Protein AF-A0A7U4GD58-F1 (afdb_monomer_lite)

pLDDT: mean 70.31, std 18.23, range [32.25, 93.38]

Foldseek 3Di:
DQVPQPFFLPLVVLLVLLLPQADQDVVLLVVLQQLCVQALVVLVVCVPVVDPDDDLLRLLQSQFSLRPCQLVDPPGQQPGWRPDAAQVAAADCVNAVVDDPPVSHHIGGSNCQQPPCPRHSLNSLVVSRDVVSVVSLVVPDPPVQSSVLSCCSHSQLVSSVVNPVPDDRRDGPDARPPDDPVVVVVLVPPPPDDPDRPVPVLVVLVVVLVCVVVVLVVVLVVLVVCVVVQCVVVVNPPLSVVVSVLVNVLSVCLVVQSSVLSNVLSVVLCVVLVVCVVVSVNSYPHSCSCVSPHPPVCPVVSVVSSVSNVVSSVVSVVVSCVVDDPSVVVVVVVVVVVCVVVVVVVVVVVVVVVVVVVVVVVVPD

Structure (mmCIF, N/CA/C/O backbone):
data_AF-A0A7U4GD58-F1
#
_entry.id   AF-A0A7U4GD58-F1
#
loop_
_atom_site.group_PDB
_atom_site.id
_atom_site.type_symbol
_atom_site.label_atom_id
_atom_site.label_alt_id
_atom_site.label_comp_id
_atom_site.label_asym_id
_atom_site.label_entity_id
_atom_site.label_seq_id
_atom_site.pdbx_PDB_ins_code
_atom_site.Cartn_x
_atom_site.Cartn_y
_atom_site.Cartn_z
_atom_site.occupancy
_atom_site.B_iso_or_equiv
_atom_site.auth_seq_id
_atom_site.auth_comp_id
_atom_site.auth_asym_id
_atom_site.auth_atom_id
_atom_site.pdbx_PDB_model_num
ATOM 1 N N . MET A 1 1 ? -27.449 4.624 16.095 1.00 45.53 1 MET A N 1
ATOM 2 C CA . MET A 1 1 ? -27.408 6.041 15.666 1.00 45.53 1 MET A CA 1
ATOM 3 C C . MET A 1 1 ? -26.078 6.320 14.951 1.00 45.53 1 MET A C 1
ATOM 5 O O . MET A 1 1 ? -25.284 7.105 15.438 1.00 45.53 1 MET A O 1
ATOM 9 N N . VAL A 1 2 ? -25.811 5.641 13.825 1.00 48.50 2 VAL A N 1
ATOM 10 C CA . VAL A 1 2 ? -24.531 5.733 13.072 1.00 48.50 2 VAL A CA 1
ATOM 11 C C . VAL A 1 2 ? -24.751 6.271 11.644 1.00 48.50 2 VAL A C 1
ATOM 13 O O . VAL A 1 2 ? -23.814 6.593 10.932 1.00 48.50 2 VAL A O 1
ATOM 16 N N . ALA A 1 3 ? -26.010 6.459 11.234 1.00 49.41 3 ALA A N 1
ATOM 17 C CA . ALA A 1 3 ? -26.383 6.817 9.864 1.00 49.41 3 ALA A CA 1
ATOM 18 C C . ALA A 1 3 ? -26.013 8.254 9.432 1.00 49.41 3 ALA A C 1
ATOM 20 O O . ALA A 1 3 ? -26.208 8.594 8.271 1.00 49.41 3 ALA A O 1
ATOM 21 N N . SER A 1 4 ? -25.519 9.104 10.339 1.00 49.56 4 SER A N 1
ATOM 22 C CA . SER A 1 4 ? -25.162 10.501 10.043 1.00 49.56 4 SER A CA 1
ATOM 23 C C . SER A 1 4 ? -23.657 10.755 9.943 1.00 49.56 4 SER A C 1
ATOM 25 O O . SER A 1 4 ? -23.267 11.874 9.616 1.00 49.56 4 SER A O 1
ATOM 27 N N . ILE A 1 5 ? -22.811 9.760 10.235 1.00 51.97 5 ILE A N 1
ATOM 28 C CA . ILE A 1 5 ? -21.374 9.863 9.966 1.00 51.97 5 ILE A CA 1
ATOM 29 C C . ILE A 1 5 ? -21.175 9.400 8.518 1.00 51.97 5 ILE A C 1
ATOM 31 O O . ILE A 1 5 ? -21.592 8.286 8.191 1.00 51.97 5 ILE A O 1
ATOM 35 N N . PRO A 1 6 ? -20.606 10.230 7.623 1.00 53.28 6 PRO A N 1
ATOM 36 C CA . PRO A 1 6 ? -20.286 9.778 6.274 1.00 53.28 6 PRO A CA 1
ATOM 37 C C . PRO A 1 6 ? -19.362 8.564 6.384 1.00 53.28 6 PRO A C 1
ATOM 39 O O . PRO A 1 6 ? -18.376 8.623 7.118 1.00 53.28 6 PRO A O 1
ATOM 42 N N . CYS A 1 7 ? -19.715 7.471 5.701 1.00 59.56 7 CYS A N 1
ATOM 43 C CA . CYS A 1 7 ? -18.952 6.227 5.733 1.00 59.56 7 CYS A CA 1
ATOM 44 C C . CYS A 1 7 ? -17.466 6.534 5.524 1.00 59.56 7 CYS A C 1
ATOM 46 O O . CYS A 1 7 ? -17.113 7.152 4.518 1.00 59.56 7 CYS A O 1
ATOM 48 N N . GLY A 1 8 ? -16.626 6.143 6.486 1.00 59.00 8 GLY A N 1
ATOM 49 C CA . GLY A 1 8 ? -15.179 6.260 6.352 1.00 59.00 8 GLY A CA 1
ATOM 50 C C . GLY A 1 8 ? -14.716 5.555 5.081 1.00 59.00 8 GLY A C 1
ATOM 51 O O . GLY A 1 8 ? -15.257 4.519 4.683 1.00 59.00 8 GLY A O 1
ATOM 52 N N . ASP A 1 9 ? -13.717 6.125 4.424 1.00 64.69 9 ASP A N 1
ATOM 53 C CA . ASP A 1 9 ? -13.153 5.565 3.211 1.00 64.69 9 ASP A CA 1
ATOM 54 C C . ASP A 1 9 ? -12.268 4.337 3.482 1.00 64.69 9 ASP A C 1
ATOM 56 O O . ASP A 1 9 ? -11.897 3.655 2.522 1.00 64.69 9 ASP A O 1
ATOM 60 N N . GLN A 1 10 ? -11.977 4.030 4.753 1.00 68.06 10 GLN A N 1
ATOM 61 C CA . GLN A 1 10 ? -11.203 2.862 5.189 1.00 68.06 10 GLN A CA 1
ATOM 62 C C . GLN A 1 10 ? -9.876 2.748 4.424 1.00 68.06 10 GLN A C 1
ATOM 64 O O . GLN A 1 10 ? -9.465 1.671 3.983 1.00 68.06 10 GLN A O 1
ATOM 69 N N . LEU A 1 11 ? -9.181 3.879 4.262 1.00 70.56 11 LEU A N 1
ATOM 70 C CA . LEU A 1 11 ? -7.994 3.992 3.409 1.00 70.56 11 LEU A CA 1
ATOM 71 C C . LEU A 1 11 ? -6.871 3.038 3.840 1.00 70.56 11 LEU A C 1
ATOM 73 O O . LEU A 1 11 ? -6.145 2.500 3.003 1.00 70.56 11 LEU A O 1
ATOM 77 N N . ARG A 1 12 ? -6.759 2.765 5.145 1.00 70.00 12 ARG A N 1
ATOM 78 C CA . ARG A 1 12 ? -5.811 1.785 5.697 1.00 70.00 12 ARG A CA 1
ATOM 79 C C . ARG A 1 12 ? -6.138 0.342 5.341 1.00 70.00 12 ARG A C 1
ATOM 81 O O . ARG A 1 12 ? -5.221 -0.401 5.017 1.00 70.00 12 ARG A O 1
ATOM 88 N N . GLN A 1 13 ? -7.412 -0.043 5.366 1.00 71.88 13 GLN A N 1
ATOM 89 C CA . GLN A 1 13 ? -7.812 -1.389 4.962 1.00 71.88 13 GLN A CA 1
ATOM 90 C C . GLN A 1 13 ? -7.528 -1.598 3.475 1.00 71.88 13 GLN A C 1
ATOM 92 O O . GLN A 1 13 ? -6.929 -2.595 3.092 1.00 71.88 13 GLN A O 1
ATOM 97 N N . LEU A 1 14 ? -7.844 -0.595 2.653 1.00 72.25 14 LEU A N 1
ATOM 98 C CA . LEU A 1 14 ? -7.510 -0.615 1.235 1.00 72.25 14 LEU A CA 1
ATOM 99 C C . LEU A 1 14 ? -5.997 -0.738 1.006 1.00 72.25 14 LEU A C 1
ATOM 101 O O . LEU A 1 14 ? -5.552 -1.528 0.178 1.00 72.25 14 LEU A O 1
ATOM 105 N N . ARG A 1 15 ? -5.191 0.009 1.767 1.00 73.38 15 ARG A N 1
ATOM 106 C CA . ARG A 1 15 ? -3.733 -0.123 1.746 1.00 73.38 15 ARG A CA 1
ATOM 107 C C . ARG A 1 15 ? -3.284 -1.523 2.156 1.00 73.38 15 ARG A C 1
ATOM 109 O O . ARG A 1 15 ? -2.418 -2.069 1.487 1.00 73.38 15 ARG A O 1
ATOM 116 N N . PHE A 1 16 ? -3.840 -2.090 3.221 1.00 72.56 16 PHE A N 1
ATOM 117 C CA . PHE A 1 16 ? -3.504 -3.435 3.680 1.00 72.56 16 PHE A CA 1
ATOM 118 C C . PHE A 1 16 ? -3.794 -4.487 2.600 1.00 72.56 16 PHE A C 1
ATOM 120 O O . PHE A 1 16 ? -2.921 -5.294 2.282 1.00 72.56 16 PHE A O 1
ATOM 127 N N . ASP A 1 17 ? -4.969 -4.423 1.972 1.00 73.19 17 ASP A N 1
ATOM 128 C CA . ASP A 1 17 ? -5.368 -5.339 0.899 1.00 73.19 17 ASP A CA 1
ATOM 129 C C . ASP A 1 17 ? -4.425 -5.238 -0.312 1.00 73.19 17 ASP A C 1
ATOM 131 O O . ASP A 1 17 ? -3.993 -6.254 -0.867 1.00 73.19 17 ASP A O 1
ATOM 135 N N . ILE A 1 18 ? -4.028 -4.017 -0.691 1.00 75.69 18 ILE A N 1
ATOM 136 C CA . ILE A 1 18 ? -3.024 -3.807 -1.743 1.00 75.69 18 ILE A CA 1
ATOM 137 C C . ILE A 1 18 ? -1.672 -4.373 -1.306 1.00 75.69 18 ILE A C 1
ATOM 139 O O . ILE A 1 18 ? -1.061 -5.122 -2.062 1.00 75.69 18 ILE A O 1
ATOM 143 N N . GLN A 1 19 ? -1.227 -4.079 -0.082 1.00 71.56 19 GLN A N 1
ATOM 144 C CA . GLN A 1 19 ? 0.066 -4.525 0.439 1.00 71.56 19 GLN A CA 1
ATOM 145 C C . GLN A 1 19 ? 0.180 -6.048 0.581 1.00 71.56 19 GLN A C 1
ATOM 147 O O . GLN A 1 19 ? 1.279 -6.601 0.564 1.00 71.56 19 GLN A O 1
ATOM 152 N N . ASN A 1 20 ? -0.947 -6.743 0.696 1.00 75.88 20 ASN A N 1
ATOM 153 C CA . ASN A 1 20 ? -0.987 -8.198 0.728 1.00 75.88 20 ASN A CA 1
ATOM 154 C C . ASN A 1 20 ? -1.097 -8.834 -0.673 1.00 75.88 20 ASN A C 1
ATOM 156 O O . ASN A 1 20 ? -1.010 -10.055 -0.814 1.00 75.88 20 ASN A O 1
ATOM 160 N N . THR A 1 21 ? -1.265 -8.027 -1.723 1.00 78.44 21 THR A N 1
ATOM 161 C CA . THR A 1 21 ? -1.317 -8.510 -3.105 1.00 78.44 21 THR A CA 1
ATOM 162 C C . THR A 1 21 ? 0.091 -8.845 -3.594 1.00 78.44 21 THR A C 1
ATOM 164 O O . THR A 1 21 ? 0.948 -7.967 -3.700 1.00 78.44 21 THR A O 1
ATOM 167 N N . LYS A 1 22 ? 0.317 -10.122 -3.924 1.00 79.62 22 LYS A N 1
ATOM 168 C CA . LYS A 1 22 ? 1.597 -10.659 -4.411 1.00 79.62 22 LYS A CA 1
ATOM 169 C C . LYS A 1 22 ? 1.527 -11.007 -5.892 1.00 79.62 22 LYS A C 1
ATOM 171 O O . LYS A 1 22 ? 0.489 -11.458 -6.374 1.00 79.62 22 LYS A O 1
ATOM 176 N N . VAL A 1 23 ? 2.653 -10.879 -6.591 1.00 80.69 23 VAL A N 1
ATOM 177 C CA . VAL A 1 23 ? 2.784 -11.406 -7.956 1.00 80.69 23 VAL A CA 1
ATOM 178 C C . VAL A 1 23 ? 2.962 -12.918 -7.841 1.00 80.69 23 VAL A C 1
ATOM 180 O O . VAL A 1 23 ? 3.987 -13.384 -7.354 1.00 80.69 23 VAL A O 1
ATOM 183 N N . ARG A 1 24 ? 1.935 -13.691 -8.215 1.00 77.94 24 ARG A N 1
ATOM 184 C CA . ARG A 1 24 ? 1.948 -15.156 -8.048 1.00 77.94 24 ARG A CA 1
ATOM 185 C C . ARG A 1 24 ? 2.740 -15.862 -9.142 1.00 77.94 24 ARG A C 1
ATOM 187 O O . ARG A 1 24 ? 3.286 -16.930 -8.890 1.00 77.94 24 ARG A O 1
ATOM 194 N N . ASP A 1 25 ? 2.764 -15.287 -10.343 1.00 82.50 25 ASP A N 1
ATOM 195 C CA . ASP A 1 25 ? 3.466 -15.864 -11.484 1.00 82.50 25 ASP A CA 1
ATOM 196 C C . ASP A 1 25 ? 4.978 -15.564 -11.404 1.00 82.50 25 ASP A C 1
ATOM 198 O O . ASP A 1 25 ? 5.376 -14.399 -11.540 1.00 82.50 25 ASP A O 1
ATOM 202 N N . PRO A 1 26 ? 5.840 -16.583 -11.212 1.00 82.88 26 PRO A N 1
ATOM 203 C CA . PRO A 1 26 ? 7.286 -16.385 -11.160 1.00 82.88 26 PRO A CA 1
ATOM 204 C C . PRO A 1 26 ? 7.862 -15.863 -12.484 1.00 82.88 26 PRO A C 1
ATOM 206 O O . PRO A 1 26 ? 8.896 -15.200 -12.469 1.00 82.88 26 PRO A O 1
ATOM 209 N N . ILE A 1 27 ? 7.196 -16.107 -13.620 1.00 85.75 27 ILE A N 1
ATOM 210 C CA . ILE A 1 27 ? 7.633 -15.614 -14.932 1.00 85.75 27 ILE A CA 1
ATOM 211 C C . ILE A 1 27 ? 7.489 -14.094 -14.986 1.00 85.75 27 ILE A C 1
ATOM 213 O O . ILE A 1 27 ? 8.425 -13.395 -15.367 1.00 85.75 27 ILE A O 1
ATOM 217 N N . VAL A 1 28 ? 6.336 -13.570 -14.557 1.00 86.88 28 VAL A N 1
ATOM 218 C CA . VAL A 1 28 ? 6.092 -12.119 -14.498 1.00 86.88 28 VAL A CA 1
ATOM 219 C C . VAL A 1 28 ? 7.031 -11.461 -13.491 1.00 86.88 28 VAL A C 1
ATOM 221 O O . VAL A 1 28 ? 7.549 -10.380 -13.752 1.00 86.88 28 VAL A O 1
ATOM 224 N N . LEU A 1 29 ? 7.294 -12.122 -12.362 1.00 84.62 29 LEU A N 1
ATOM 225 C CA . LEU A 1 29 ? 8.219 -11.630 -11.346 1.00 84.62 29 LEU A CA 1
ATOM 226 C C . LEU A 1 29 ? 9.647 -11.469 -11.889 1.00 84.62 29 LEU A C 1
ATOM 228 O O . LEU A 1 29 ? 10.261 -10.417 -11.709 1.00 84.62 29 LEU A O 1
ATOM 232 N N . GLN A 1 30 ? 10.156 -12.492 -12.578 1.00 86.62 30 GLN A N 1
ATOM 233 C CA . GLN A 1 30 ? 11.464 -12.438 -13.226 1.00 86.62 30 GLN A CA 1
ATOM 234 C C . GLN A 1 30 ? 11.491 -11.369 -14.321 1.00 86.62 30 GLN A C 1
ATOM 236 O O . GLN A 1 30 ? 12.452 -10.617 -14.441 1.00 86.62 30 GLN A O 1
ATOM 241 N N . GLU A 1 31 ? 10.420 -11.251 -15.099 1.00 88.25 31 GLU A N 1
ATOM 242 C CA . GLU A 1 31 ? 10.338 -10.260 -16.164 1.00 88.25 31 GLU A CA 1
ATOM 243 C C . GLU A 1 31 ? 10.332 -8.817 -15.641 1.00 88.25 31 GLU A C 1
ATOM 245 O O . GLU A 1 31 ? 10.926 -7.937 -16.264 1.00 88.25 31 GLU A O 1
ATOM 250 N N . VAL A 1 32 ? 9.722 -8.573 -14.477 1.00 89.12 32 VAL A N 1
ATOM 251 C CA . VAL A 1 32 ? 9.810 -7.288 -13.768 1.00 89.12 32 VAL A CA 1
ATOM 252 C C . VAL A 1 32 ? 11.255 -6.961 -13.391 1.00 89.12 32 VAL A C 1
ATOM 254 O O . VAL A 1 32 ? 11.694 -5.829 -13.603 1.00 89.12 32 VAL A O 1
ATOM 257 N N . GLN A 1 33 ? 11.999 -7.934 -12.862 1.00 87.25 33 GLN A N 1
ATOM 258 C CA . GLN A 1 33 ? 13.413 -7.754 -12.519 1.00 87.25 33 GLN A CA 1
ATOM 259 C C . GLN A 1 33 ? 14.254 -7.494 -13.770 1.00 87.25 33 GLN A C 1
ATOM 261 O O . GLN A 1 33 ? 14.976 -6.502 -13.832 1.00 87.25 33 GLN A O 1
ATOM 266 N N . ASP A 1 34 ? 14.073 -8.303 -14.813 1.00 89.19 34 ASP A N 1
ATOM 267 C CA . ASP A 1 34 ? 14.771 -8.116 -16.078 1.00 89.19 34 ASP A CA 1
ATOM 268 C C . ASP A 1 34 ? 14.489 -6.737 -16.692 1.00 89.19 34 ASP A C 1
ATOM 270 O O . ASP A 1 34 ? 15.381 -6.121 -17.277 1.00 89.19 34 ASP A O 1
ATOM 274 N N . PHE A 1 35 ? 13.247 -6.250 -16.605 1.00 91.38 35 PHE A N 1
ATOM 275 C CA . PHE A 1 35 ? 12.887 -4.918 -17.086 1.00 91.38 35 PHE A CA 1
ATOM 276 C C . PHE A 1 35 ? 13.612 -3.842 -16.282 1.00 91.38 35 PHE A C 1
ATOM 278 O O . PH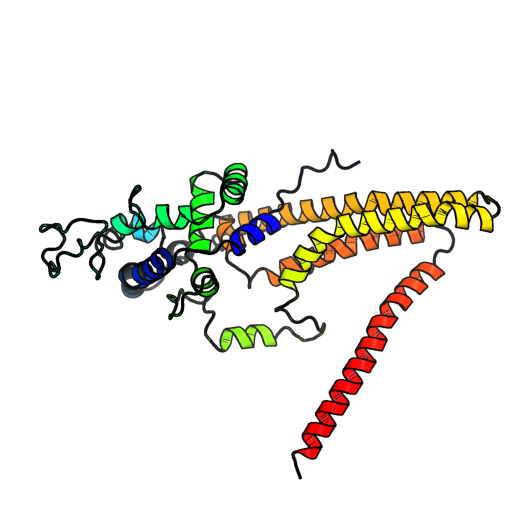E A 1 35 ? 14.150 -2.885 -16.848 1.00 91.38 35 PHE A O 1
ATOM 285 N N . ALA A 1 36 ? 13.661 -4.000 -14.962 1.00 89.31 36 ALA A N 1
ATOM 286 C CA . ALA A 1 36 ? 14.365 -3.069 -14.106 1.00 89.31 36 ALA A CA 1
ATOM 287 C C . ALA A 1 36 ? 15.868 -3.013 -14.431 1.00 89.31 36 ALA A C 1
ATOM 289 O O . ALA A 1 36 ? 16.445 -1.930 -14.559 1.00 89.31 36 ALA A O 1
ATOM 290 N N . ASP A 1 37 ? 16.483 -4.168 -14.661 1.00 88.19 37 ASP A N 1
ATOM 291 C CA . ASP A 1 37 ? 17.910 -4.273 -14.949 1.00 88.19 37 ASP A CA 1
ATOM 292 C C . ASP A 1 37 ? 18.261 -3.808 -16.362 1.00 88.19 37 ASP A C 1
ATOM 294 O O . ASP A 1 37 ? 19.275 -3.140 -16.560 1.00 88.19 37 ASP A O 1
ATOM 298 N N . GLN A 1 38 ? 17.440 -4.125 -17.363 1.00 89.56 38 GLN A N 1
ATOM 299 C CA . GLN A 1 38 ? 17.766 -3.853 -18.766 1.00 89.56 38 GLN A CA 1
ATOM 300 C C . GLN A 1 38 ? 17.312 -2.460 -19.216 1.00 89.56 38 GLN A C 1
ATOM 302 O O . GLN A 1 38 ? 18.008 -1.820 -20.006 1.00 89.56 38 GLN A O 1
ATOM 307 N N . CYS A 1 39 ? 16.178 -1.972 -18.709 1.00 91.75 39 CYS A N 1
ATOM 308 C CA . CYS A 1 39 ? 15.562 -0.722 -19.152 1.00 91.75 39 CYS A CA 1
ATOM 309 C C . CYS A 1 39 ? 15.714 0.403 -18.131 1.00 91.75 39 CYS A C 1
ATOM 311 O O . CYS A 1 39 ? 16.235 1.480 -18.452 1.00 91.75 39 CYS A O 1
ATOM 313 N N . TYR A 1 40 ? 15.262 0.168 -16.899 1.00 90.25 40 TYR A N 1
ATOM 314 C CA . TYR A 1 40 ? 15.222 1.208 -15.874 1.00 90.25 40 TYR A CA 1
ATOM 315 C C . TYR A 1 40 ? 16.625 1.630 -15.433 1.00 90.25 40 TYR A C 1
ATOM 317 O O . TYR A 1 40 ? 16.925 2.821 -15.450 1.00 90.25 40 TYR A O 1
ATOM 325 N N . SER A 1 41 ? 17.514 0.680 -15.127 1.00 88.50 41 SER A N 1
ATOM 326 C CA . SER A 1 41 ? 18.875 0.965 -14.649 1.00 88.50 41 SER A CA 1
ATOM 327 C C . SER A 1 41 ? 19.664 1.857 -15.622 1.00 88.50 41 SER A C 1
ATOM 329 O O . SER A 1 41 ? 20.310 2.821 -15.208 1.00 88.50 41 SER A O 1
ATOM 331 N N . ARG A 1 42 ? 19.550 1.596 -16.933 1.00 89.44 42 ARG A N 1
ATOM 332 C CA . ARG A 1 42 ? 20.230 2.345 -18.000 1.00 89.44 42 ARG A CA 1
ATOM 333 C C . ARG A 1 42 ? 19.672 3.753 -18.144 1.00 89.44 42 ARG A C 1
ATOM 335 O O . ARG A 1 42 ? 20.438 4.716 -18.184 1.00 89.44 42 ARG A O 1
ATOM 342 N N . SER A 1 43 ? 18.346 3.875 -18.179 1.00 89.62 43 SER A N 1
ATOM 343 C CA . SER A 1 43 ? 17.658 5.167 -18.242 1.00 89.62 43 SER A CA 1
ATOM 344 C C . SER A 1 43 ? 17.958 6.026 -17.015 1.00 89.62 43 SER A C 1
ATOM 346 O O . SER A 1 43 ? 18.267 7.211 -17.142 1.00 89.62 43 SER A O 1
ATOM 348 N N . TYR A 1 44 ? 17.950 5.416 -15.832 1.00 86.75 44 TYR A N 1
ATOM 349 C CA . TYR A 1 44 ? 18.250 6.078 -14.570 1.00 86.75 44 TYR A CA 1
ATOM 350 C C . TYR A 1 44 ? 19.721 6.504 -14.481 1.00 86.75 44 TYR A C 1
ATOM 352 O O . TYR A 1 44 ? 20.023 7.629 -14.083 1.00 86.75 44 TYR A O 1
ATOM 360 N N . PHE A 1 45 ? 20.651 5.655 -14.929 1.00 87.25 45 PHE A N 1
ATOM 361 C CA . PHE A 1 45 ? 22.069 6.004 -15.013 1.00 87.25 45 PHE A CA 1
ATOM 362 C C . PHE A 1 45 ? 22.312 7.174 -15.972 1.00 87.25 45 PHE A C 1
ATOM 364 O O . PHE A 1 45 ? 23.009 8.125 -15.616 1.00 87.25 45 PHE A O 1
ATOM 371 N N . LYS A 1 46 ? 21.691 7.153 -17.160 1.00 88.44 46 LYS A N 1
ATOM 372 C CA . LYS A 1 46 ? 21.749 8.270 -18.112 1.00 88.44 46 LYS A CA 1
ATOM 373 C C . LYS A 1 46 ? 21.223 9.556 -17.479 1.00 88.44 46 LYS A C 1
ATOM 375 O O . LYS A 1 46 ? 21.891 10.579 -17.555 1.00 88.44 46 LYS A O 1
ATOM 380 N N . LEU A 1 47 ? 20.071 9.503 -16.810 1.00 87.00 47 LEU A N 1
ATOM 381 C CA . LEU A 1 47 ? 19.490 10.656 -16.121 1.00 87.00 47 LEU A CA 1
ATOM 382 C C . LEU A 1 47 ? 20.450 11.249 -15.081 1.00 87.00 47 LEU A C 1
ATOM 384 O O . LEU A 1 47 ? 20.651 12.463 -15.073 1.00 87.00 47 LEU A O 1
ATOM 388 N N . LYS A 1 48 ? 21.062 10.396 -14.251 1.00 84.56 48 LYS A N 1
ATOM 389 C CA . LYS A 1 48 ? 22.023 10.795 -13.215 1.00 84.56 48 LYS A CA 1
ATOM 390 C C . LYS A 1 48 ? 23.312 11.381 -13.796 1.00 84.56 48 LYS A C 1
ATOM 392 O O . LYS A 1 48 ? 23.897 12.269 -13.194 1.00 84.56 48 LYS A O 1
ATOM 397 N N . ASN A 1 49 ? 23.766 10.877 -14.942 1.00 85.69 49 ASN A N 1
ATOM 398 C CA . ASN A 1 49 ? 24.997 11.345 -15.576 1.00 85.69 49 ASN A CA 1
ATOM 399 C C . ASN A 1 49 ? 24.791 12.613 -16.423 1.00 85.69 49 ASN A C 1
ATOM 401 O O . ASN A 1 49 ? 25.715 13.400 -16.592 1.00 85.69 49 ASN A O 1
ATOM 405 N N . SER A 1 50 ? 23.590 12.812 -16.971 1.00 84.00 50 SER A N 1
ATOM 406 C CA . SER A 1 50 ? 23.261 13.969 -17.811 1.00 84.00 50 SER A CA 1
ATOM 407 C C . SER A 1 50 ? 22.823 15.206 -17.022 1.00 84.00 50 SER A C 1
ATOM 409 O O . SER A 1 50 ? 22.867 16.300 -17.575 1.00 84.00 50 SER A O 1
ATOM 411 N N . ASN A 1 51 ? 22.412 15.061 -15.757 1.00 81.94 51 ASN A N 1
ATOM 412 C CA . ASN A 1 51 ? 21.923 16.168 -14.932 1.00 81.94 51 ASN A CA 1
ATOM 413 C C . ASN A 1 51 ? 22.775 16.323 -13.669 1.00 81.94 51 ASN A C 1
ATOM 415 O O . ASN A 1 51 ? 23.026 15.352 -12.963 1.00 81.94 51 ASN A O 1
ATOM 419 N N . SER A 1 52 ? 23.185 17.555 -13.361 1.00 72.25 52 SER A N 1
ATOM 420 C CA . SER A 1 52 ? 23.939 17.879 -12.143 1.00 72.25 52 SER A CA 1
ATOM 421 C C . SER A 1 52 ? 23.049 18.014 -10.902 1.00 72.25 52 SER A C 1
ATOM 423 O O . SER A 1 52 ? 23.488 17.695 -9.800 1.00 72.25 52 SER A O 1
ATOM 425 N N . GLN A 1 53 ? 21.800 18.458 -11.078 1.00 73.94 53 GLN A N 1
ATOM 426 C CA . GLN A 1 53 ? 20.737 18.446 -10.072 1.00 73.94 53 GLN A CA 1
ATOM 427 C C . GLN A 1 53 ? 19.400 18.126 -10.743 1.00 73.94 53 GLN A C 1
ATOM 429 O O . GLN A 1 53 ? 19.148 18.535 -11.876 1.00 73.94 53 GLN A O 1
ATOM 434 N N . LEU A 1 54 ? 18.548 17.393 -10.032 1.00 76.06 54 LEU A N 1
ATOM 435 C CA . LEU A 1 54 ? 17.179 17.087 -10.436 1.00 76.06 54 LEU A CA 1
ATOM 436 C C . LEU A 1 54 ? 16.226 17.85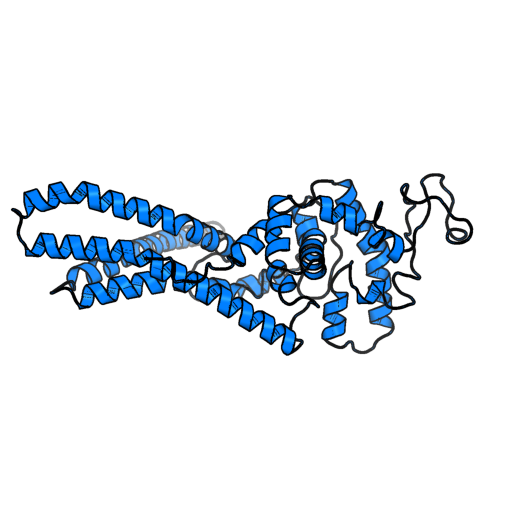3 -9.523 1.00 76.06 54 LEU A C 1
ATOM 438 O O . LEU A 1 54 ? 16.504 17.998 -8.336 1.00 76.06 54 LEU A O 1
ATOM 442 N N . SER A 1 55 ? 15.107 18.332 -10.068 1.00 74.38 55 SER A N 1
ATOM 443 C CA . SER A 1 55 ? 14.026 18.853 -9.232 1.00 74.38 55 SER A CA 1
ATOM 444 C C . SER A 1 55 ? 13.371 17.715 -8.452 1.00 74.38 55 SER A C 1
ATOM 446 O O . SER A 1 55 ? 13.286 16.595 -8.965 1.00 74.38 55 SER A O 1
ATOM 448 N N . ASP A 1 56 ? 12.841 18.014 -7.266 1.00 66.25 56 ASP A N 1
ATOM 449 C CA . ASP A 1 56 ? 12.142 17.031 -6.428 1.00 66.25 56 ASP A CA 1
ATOM 450 C C . ASP A 1 56 ? 11.020 16.332 -7.211 1.00 66.25 56 ASP A C 1
ATOM 452 O O . ASP A 1 56 ? 10.966 15.108 -7.277 1.00 66.25 56 ASP A O 1
ATOM 456 N N . ALA A 1 57 ? 10.224 17.089 -7.975 1.00 67.50 57 ALA A N 1
ATOM 457 C CA . ALA A 1 57 ? 9.195 16.532 -8.858 1.00 67.50 57 ALA A CA 1
ATOM 458 C C . ALA A 1 57 ? 9.740 15.504 -9.874 1.00 67.50 57 ALA A C 1
ATOM 460 O O . ALA A 1 57 ? 9.072 14.514 -10.177 1.00 67.50 57 ALA A O 1
ATOM 461 N N . THR A 1 58 ? 10.956 15.711 -10.394 1.00 73.31 58 THR A N 1
ATOM 462 C CA . THR A 1 58 ? 11.583 14.762 -11.325 1.00 73.31 58 THR A CA 1
ATOM 463 C C . THR A 1 58 ? 12.081 13.529 -10.589 1.00 73.31 58 THR A C 1
ATOM 465 O O . THR A 1 58 ? 11.794 12.427 -11.045 1.00 73.31 58 THR A O 1
ATOM 468 N N . ILE A 1 59 ? 12.761 13.698 -9.448 1.00 71.69 59 ILE A N 1
ATOM 469 C CA . ILE A 1 59 ? 13.228 12.600 -8.577 1.00 71.69 59 ILE A CA 1
ATOM 470 C C . ILE A 1 59 ? 12.062 11.653 -8.250 1.00 71.69 59 ILE A C 1
ATOM 472 O O . ILE A 1 59 ? 12.172 10.435 -8.388 1.00 71.69 59 ILE A O 1
ATOM 476 N N . ASN A 1 60 ? 10.911 12.240 -7.945 1.00 69.12 60 ASN A N 1
ATOM 477 C CA . ASN A 1 60 ? 9.680 11.563 -7.549 1.00 69.12 60 ASN A CA 1
ATOM 478 C C . ASN A 1 60 ? 8.998 10.840 -8.714 1.00 69.12 60 ASN A C 1
ATOM 480 O O . ASN A 1 60 ? 8.472 9.731 -8.581 1.00 69.12 60 ASN A O 1
ATOM 484 N N . ALA A 1 61 ? 9.033 11.446 -9.899 1.00 73.50 61 ALA A N 1
ATOM 485 C CA . ALA A 1 61 ? 8.534 10.803 -11.102 1.00 73.50 61 ALA A CA 1
ATOM 486 C C . ALA A 1 61 ? 9.378 9.573 -11.465 1.00 73.50 61 ALA A C 1
ATOM 488 O O . ALA A 1 61 ? 8.809 8.556 -11.860 1.00 73.50 61 ALA A O 1
ATOM 489 N N . VAL A 1 62 ? 10.708 9.646 -11.321 1.00 81.31 62 VAL A N 1
ATOM 490 C CA . VAL A 1 62 ? 11.645 8.614 -11.800 1.00 81.31 62 VAL A CA 1
ATOM 491 C C . VAL A 1 62 ? 11.936 7.498 -10.801 1.00 81.31 62 VAL A C 1
ATOM 493 O O . VAL A 1 62 ? 12.599 6.546 -11.185 1.00 81.31 62 VAL A O 1
ATOM 496 N N . GLY A 1 63 ? 11.437 7.565 -9.565 1.00 76.62 63 GLY A N 1
ATOM 497 C CA . GLY A 1 63 ? 11.704 6.585 -8.500 1.00 76.62 63 GLY A CA 1
ATOM 498 C C . GLY A 1 63 ? 11.089 5.187 -8.685 1.00 76.62 63 GLY A C 1
ATOM 499 O O . GLY A 1 63 ? 11.004 4.424 -7.731 1.00 76.62 63 GLY A O 1
ATOM 500 N N . TRP A 1 64 ? 10.611 4.825 -9.876 1.00 83.06 64 TRP A N 1
ATOM 501 C CA . TRP A 1 64 ? 10.038 3.504 -10.146 1.00 83.06 64 TRP A CA 1
ATOM 5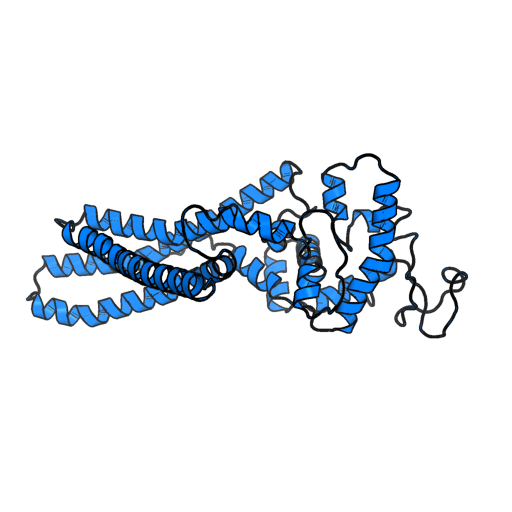02 C C . TRP A 1 64 ? 10.105 3.154 -11.639 1.00 83.06 64 TRP A C 1
ATOM 504 O O . TRP A 1 64 ? 10.200 4.036 -12.497 1.00 83.06 64 TRP A O 1
ATOM 514 N N . ILE A 1 65 ? 10.032 1.860 -11.973 1.00 86.94 65 ILE A N 1
ATOM 515 C CA . ILE A 1 65 ? 10.332 1.385 -13.338 1.00 86.94 65 ILE A CA 1
ATOM 516 C C . ILE A 1 65 ? 9.276 1.774 -14.375 1.00 86.94 65 ILE A C 1
ATOM 518 O O . ILE A 1 65 ? 9.594 1.872 -15.554 1.00 86.94 65 ILE A O 1
ATOM 522 N N . GLY A 1 66 ? 8.042 2.049 -13.954 1.00 86.50 66 GLY A N 1
ATOM 523 C CA . GLY A 1 66 ? 6.958 2.480 -14.836 1.00 86.50 66 GLY A CA 1
ATOM 524 C C . GLY A 1 66 ? 6.839 3.990 -15.015 1.00 86.50 66 GLY A C 1
ATOM 525 O O . GLY A 1 66 ? 5.765 4.458 -15.394 1.00 86.50 66 GLY A O 1
ATOM 526 N N . SER A 1 67 ? 7.884 4.766 -14.704 1.00 86.50 67 SER A N 1
ATOM 527 C CA . SER A 1 67 ? 7.786 6.225 -14.676 1.00 86.50 67 SER A CA 1
ATOM 528 C C . SER A 1 67 ? 7.271 6.826 -15.987 1.00 86.50 67 SER A C 1
ATOM 530 O O . SER A 1 67 ? 7.771 6.554 -17.083 1.00 86.50 67 SER A O 1
ATOM 532 N N . ARG A 1 68 ? 6.293 7.736 -15.870 1.00 85.00 68 ARG A N 1
ATOM 533 C CA . ARG A 1 68 ? 5.799 8.517 -17.016 1.00 85.00 68 ARG A CA 1
ATOM 534 C C . ARG A 1 68 ? 6.920 9.357 -17.638 1.00 85.00 68 ARG A C 1
ATOM 536 O O . ARG A 1 68 ? 6.925 9.562 -18.847 1.00 85.00 68 ARG A O 1
ATOM 543 N N . TYR A 1 69 ? 7.891 9.790 -16.829 1.00 86.00 69 TYR A N 1
ATOM 544 C CA . TYR A 1 69 ? 9.059 10.530 -17.300 1.00 86.00 69 TYR A CA 1
ATOM 545 C C . TYR A 1 69 ? 9.883 9.712 -18.306 1.00 86.00 69 TYR A C 1
ATOM 547 O O . TYR A 1 69 ? 10.123 10.203 -19.407 1.00 86.00 69 TYR A O 1
ATOM 555 N N . PHE A 1 70 ? 10.252 8.460 -17.998 1.00 89.44 70 PHE A N 1
ATOM 556 C CA . PHE A 1 70 ? 11.040 7.638 -18.929 1.00 89.44 70 PHE A CA 1
ATOM 557 C C . PHE A 1 70 ? 10.233 7.159 -20.141 1.00 89.44 70 PHE A C 1
ATOM 559 O O . PHE A 1 70 ? 10.809 6.958 -21.207 1.00 89.44 70 PHE A O 1
ATOM 566 N N . LEU A 1 71 ? 8.910 7.012 -20.005 1.00 89.50 71 LEU A N 1
ATOM 567 C CA . LEU A 1 71 ? 8.014 6.606 -21.098 1.00 89.50 71 LEU A CA 1
ATOM 568 C C . LEU A 1 71 ? 7.736 7.718 -22.123 1.00 89.50 71 LEU A C 1
ATOM 570 O O . LEU A 1 71 ? 7.523 7.428 -23.309 1.00 89.50 71 LEU A O 1
ATOM 574 N N . ASN A 1 72 ? 7.693 8.974 -21.672 1.00 89.25 72 ASN A N 1
ATOM 575 C CA . ASN A 1 72 ? 7.301 10.119 -22.500 1.00 89.25 72 ASN A CA 1
ATOM 576 C C . ASN A 1 72 ? 8.484 10.977 -22.959 1.00 89.25 72 ASN A C 1
ATOM 578 O O . ASN A 1 72 ? 8.357 11.679 -23.960 1.00 89.25 72 ASN A O 1
ATOM 582 N N . THR A 1 73 ? 9.619 10.925 -22.262 1.00 87.56 73 THR A N 1
ATOM 583 C CA . THR A 1 73 ? 10.812 11.698 -22.627 1.00 87.56 73 THR A CA 1
ATOM 584 C C . THR A 1 73 ? 11.644 10.933 -23.648 1.00 87.56 73 THR A C 1
ATOM 586 O O . THR A 1 73 ? 12.009 9.782 -23.415 1.00 87.56 73 THR A O 1
ATOM 589 N N . GLY A 1 74 ? 11.963 11.588 -24.765 1.00 87.00 74 GLY A N 1
ATOM 590 C CA . GLY A 1 74 ? 12.774 10.995 -25.823 1.00 87.00 74 GLY A CA 1
ATOM 591 C C . GLY A 1 74 ? 14.206 10.681 -25.380 1.00 87.00 74 GLY A C 1
ATOM 592 O O . GLY A 1 74 ? 14.813 11.418 -24.601 1.00 87.00 74 GLY A O 1
ATOM 593 N N . GLY A 1 75 ? 14.761 9.591 -25.901 1.00 86.50 75 GLY A N 1
ATOM 594 C CA . GLY A 1 75 ? 16.103 9.110 -25.582 1.00 86.50 75 GLY A CA 1
ATOM 595 C C . GLY A 1 75 ? 16.209 8.255 -24.312 1.00 86.50 75 GLY A C 1
ATOM 596 O O . GLY A 1 75 ? 17.334 8.009 -23.867 1.00 86.50 75 GLY A O 1
ATOM 597 N N . TYR A 1 76 ? 15.093 7.815 -23.733 1.00 90.06 76 TYR A N 1
ATOM 598 C CA . TYR A 1 76 ? 15.040 6.880 -22.607 1.00 90.06 76 TYR A CA 1
ATOM 599 C C . TYR A 1 76 ? 14.397 5.563 -23.059 1.00 90.06 76 TYR A C 1
ATOM 601 O O . TYR A 1 76 ? 15.041 4.786 -23.764 1.00 90.06 76 TYR A O 1
ATOM 609 N N . TYR A 1 77 ? 13.143 5.280 -22.686 1.00 92.81 77 TYR A N 1
ATOM 610 C CA . TYR A 1 77 ? 12.508 3.990 -22.993 1.00 92.81 77 TYR A CA 1
ATOM 611 C C . TYR A 1 77 ? 12.126 3.804 -24.462 1.00 92.81 77 TYR A C 1
ATOM 613 O O . TYR A 1 77 ? 11.891 2.680 -24.901 1.00 92.81 77 TYR A O 1
ATOM 621 N N . ASP A 1 78 ? 12.048 4.888 -25.218 1.00 90.19 78 ASP A N 1
ATOM 622 C CA . ASP A 1 78 ? 11.910 4.886 -26.671 1.00 90.19 78 ASP A CA 1
ATOM 623 C C . ASP A 1 78 ? 13.201 4.458 -27.389 1.00 90.19 78 ASP A C 1
ATOM 625 O O . ASP A 1 78 ? 13.126 3.885 -28.471 1.00 90.19 78 ASP A O 1
ATOM 629 N N . TYR A 1 79 ? 14.365 4.706 -26.781 1.00 89.19 79 TYR A N 1
ATOM 630 C CA . TYR A 1 79 ? 15.677 4.411 -27.360 1.00 89.19 79 TYR A CA 1
ATOM 631 C C . TYR A 1 79 ? 16.238 3.055 -26.922 1.00 89.19 79 TYR A C 1
ATOM 633 O O . TYR A 1 79 ? 16.783 2.312 -27.734 1.00 89.19 79 TYR A O 1
ATOM 641 N N . TYR A 1 80 ? 16.136 2.727 -25.633 1.00 90.12 80 TYR A N 1
ATOM 642 C CA . TYR A 1 80 ? 16.648 1.458 -25.126 1.00 90.12 80 TYR A CA 1
ATOM 643 C C . TYR A 1 80 ? 15.725 0.296 -25.510 1.00 90.12 80 TYR A C 1
ATOM 645 O O . TYR A 1 80 ? 14.500 0.401 -25.437 1.00 90.12 80 TYR A O 1
ATOM 653 N N . THR A 1 81 ? 16.325 -0.831 -25.881 1.00 91.00 81 THR A N 1
ATOM 654 C CA . THR A 1 81 ? 15.655 -2.107 -26.159 1.00 91.00 81 THR A CA 1
ATOM 655 C C . THR A 1 81 ? 15.989 -3.136 -25.085 1.00 91.00 81 THR A C 1
ATOM 657 O O . THR A 1 81 ? 16.944 -2.965 -24.314 1.00 91.00 81 THR A O 1
ATOM 660 N N . SER A 1 82 ? 15.208 -4.218 -25.017 1.00 90.56 82 SER A N 1
ATOM 661 C CA . SER A 1 82 ? 15.582 -5.359 -24.184 1.00 90.56 82 SER A CA 1
ATOM 662 C C . SER A 1 82 ? 16.958 -5.886 -24.612 1.00 90.56 82 SER A C 1
ATOM 664 O O . SER A 1 82 ? 17.321 -5.864 -25.784 1.00 90.56 82 SER A O 1
ATOM 666 N N . ALA A 1 83 ? 17.763 -6.339 -23.653 1.00 86.75 83 ALA A N 1
ATOM 667 C CA . ALA A 1 83 ? 19.041 -7.002 -23.930 1.00 86.75 83 ALA A CA 1
ATOM 668 C C . ALA A 1 83 ? 18.866 -8.516 -24.132 1.00 86.75 83 ALA A C 1
ATOM 670 O O . ALA A 1 83 ? 19.738 -9.187 -24.680 1.00 86.75 83 ALA A O 1
ATOM 671 N N . SER A 1 84 ? 17.734 -9.046 -23.673 1.00 88.56 84 SER A N 1
ATOM 672 C CA . SER A 1 84 ? 17.329 -10.441 -23.807 1.00 88.56 84 SER A CA 1
ATOM 673 C C . SER A 1 84 ? 16.201 -10.578 -24.838 1.00 88.56 84 SER A C 1
ATOM 675 O O . SER A 1 84 ? 15.340 -9.692 -24.909 1.00 88.56 84 SER A O 1
ATOM 677 N N . PRO A 1 85 ? 16.195 -11.664 -25.633 1.00 88.69 85 PRO A N 1
ATOM 678 C CA . PRO A 1 85 ? 15.134 -11.920 -26.598 1.00 88.69 85 PRO A CA 1
ATOM 679 C C . PRO A 1 85 ? 13.832 -12.246 -25.864 1.00 88.69 85 PRO A C 1
ATOM 681 O O . PRO A 1 85 ? 13.822 -13.015 -24.897 1.00 88.69 85 PRO A O 1
ATOM 684 N N . ARG A 1 86 ? 12.724 -11.671 -26.332 1.00 88.88 86 ARG A N 1
ATOM 685 C CA . ARG A 1 86 ? 11.390 -11.871 -25.758 1.00 88.88 86 ARG A CA 1
ATOM 686 C C . ARG A 1 86 ? 10.492 -12.557 -26.776 1.00 88.88 86 ARG A C 1
ATOM 688 O O . ARG A 1 86 ? 10.197 -11.992 -27.822 1.00 88.88 86 ARG A O 1
ATOM 695 N N . SER A 1 87 ? 9.992 -13.742 -26.434 1.00 88.12 87 SER A N 1
ATOM 696 C CA . SER A 1 87 ? 9.157 -14.574 -27.317 1.00 88.12 87 SER A CA 1
ATOM 697 C C . SER A 1 87 ? 7.835 -13.927 -27.740 1.00 88.12 87 SER A C 1
ATOM 699 O O . SER A 1 87 ? 7.233 -14.342 -28.724 1.00 88.12 87 SER A O 1
ATOM 701 N N . GLN A 1 88 ? 7.382 -12.912 -27.005 1.00 87.88 88 GLN A N 1
ATOM 702 C CA . GLN A 1 88 ? 6.129 -12.191 -27.241 1.00 87.88 88 GLN A CA 1
ATOM 703 C C . GLN A 1 88 ? 6.196 -11.214 -28.419 1.00 87.88 88 GLN A C 1
ATOM 705 O O . GLN A 1 88 ? 5.154 -10.824 -28.944 1.00 87.88 88 GLN A O 1
ATOM 710 N N . TRP A 1 89 ? 7.403 -10.811 -28.826 1.00 90.31 89 TRP A N 1
ATOM 711 C CA . TRP A 1 89 ? 7.611 -9.929 -29.967 1.00 90.31 89 TRP A CA 1
ATOM 712 C C . TRP A 1 89 ? 8.443 -10.657 -31.023 1.00 90.31 89 TRP A C 1
ATOM 714 O O . TRP A 1 89 ? 9.421 -11.316 -30.675 1.00 90.31 89 TRP A O 1
ATOM 724 N N . PRO A 1 90 ? 8.087 -10.565 -32.314 1.00 89.81 90 PRO A N 1
ATOM 725 C CA . PRO A 1 90 ? 8.916 -11.114 -33.376 1.00 89.81 90 PRO A CA 1
ATOM 726 C C . PRO A 1 90 ? 10.216 -10.311 -33.521 1.00 89.81 90 PRO A C 1
ATOM 728 O O . PRO A 1 90 ? 10.269 -9.119 -33.193 1.00 89.81 90 PRO A O 1
ATOM 731 N N . TYR A 1 91 ? 11.254 -10.980 -34.024 1.00 87.88 91 TYR A N 1
ATOM 732 C CA . TYR A 1 91 ? 12.504 -10.332 -34.409 1.00 87.88 91 TYR A CA 1
ATOM 733 C C . TYR A 1 91 ? 12.250 -9.387 -35.587 1.00 87.88 91 TYR A C 1
ATOM 735 O O . TYR A 1 91 ? 11.662 -9.785 -36.594 1.00 87.88 91 TYR A O 1
ATOM 743 N N . ASP A 1 92 ? 12.674 -8.134 -35.450 1.00 89.12 92 ASP A N 1
ATOM 744 C CA . ASP A 1 92 ? 12.523 -7.104 -36.478 1.00 89.12 92 ASP A CA 1
ATOM 745 C C . ASP A 1 92 ? 13.903 -6.654 -36.951 1.00 89.12 92 ASP A C 1
ATOM 747 O O . ASP A 1 92 ? 14.646 -6.034 -36.199 1.00 89.12 92 ASP A O 1
ATOM 751 N N . ASN A 1 93 ? 14.242 -6.910 -38.213 1.00 85.19 93 ASN A N 1
ATOM 752 C CA . ASN A 1 93 ? 15.561 -6.581 -38.747 1.00 85.19 93 ASN A CA 1
ATOM 753 C C . ASN A 1 93 ? 15.857 -5.068 -38.795 1.00 85.19 93 ASN A C 1
ATOM 755 O O . ASN A 1 93 ? 17.019 -4.692 -38.875 1.00 85.19 93 ASN A O 1
ATOM 759 N N . ALA A 1 94 ? 14.851 -4.188 -38.752 1.00 87.38 94 ALA A N 1
ATOM 760 C CA . ALA A 1 94 ? 15.069 -2.740 -38.702 1.00 87.38 94 ALA A CA 1
ATOM 761 C C . ALA A 1 94 ? 15.423 -2.239 -37.290 1.00 87.38 94 ALA A C 1
ATOM 763 O O . ALA A 1 94 ? 16.120 -1.235 -37.151 1.00 87.38 94 ALA A O 1
ATOM 764 N N . ARG A 1 95 ? 14.945 -2.929 -36.248 1.00 84.25 95 ARG A N 1
ATOM 765 C CA . ARG A 1 95 ? 15.153 -2.573 -34.832 1.00 84.25 95 ARG A CA 1
ATOM 766 C C . ARG A 1 95 ? 16.270 -3.396 -34.186 1.00 84.25 95 ARG A C 1
ATOM 768 O O . ARG A 1 95 ? 17.073 -2.866 -33.424 1.00 84.25 95 ARG A O 1
ATOM 775 N N . ASP A 1 96 ? 16.316 -4.682 -34.512 1.00 86.56 96 ASP A N 1
ATOM 776 C CA . ASP A 1 96 ? 17.080 -5.710 -33.809 1.00 86.56 96 ASP A CA 1
ATOM 777 C C . ASP A 1 96 ? 18.385 -6.076 -34.528 1.00 86.56 96 ASP A C 1
ATOM 779 O O . ASP A 1 96 ? 19.110 -6.930 -34.037 1.00 86.56 96 ASP A O 1
ATOM 783 N N . SER A 1 97 ? 18.745 -5.414 -35.638 1.00 81.44 97 SER A N 1
ATOM 784 C CA . SER A 1 97 ? 19.937 -5.741 -36.451 1.00 81.44 97 SER A CA 1
ATOM 785 C C . SER A 1 97 ? 21.265 -5.772 -35.683 1.00 81.44 97 SER A C 1
ATOM 787 O O . SER A 1 97 ? 22.246 -6.323 -36.175 1.00 81.44 97 SER A O 1
ATOM 789 N N . GLY A 1 98 ? 21.328 -5.131 -34.512 1.00 82.50 98 GLY A N 1
ATOM 790 C CA . GLY A 1 98 ? 22.488 -5.146 -33.615 1.00 82.50 98 GLY A CA 1
ATOM 791 C C . GLY A 1 98 ? 22.534 -6.330 -32.640 1.00 82.50 98 GLY A C 1
ATOM 792 O O . GLY A 1 98 ? 23.502 -6.450 -31.890 1.00 82.50 98 GLY A O 1
ATOM 793 N N . TYR A 1 99 ? 21.512 -7.186 -32.627 1.00 86.75 99 TYR A N 1
ATOM 794 C CA . TYR A 1 99 ? 21.361 -8.317 -31.717 1.00 86.75 99 TYR A CA 1
ATOM 795 C C . TYR A 1 99 ? 21.358 -9.651 -32.477 1.00 86.75 99 TYR A C 1
ATOM 797 O O . TYR A 1 99 ? 20.935 -9.711 -33.629 1.00 86.75 99 TYR A O 1
ATOM 805 N N . PRO A 1 100 ? 21.830 -10.746 -31.856 1.00 85.75 100 PRO A N 1
ATOM 806 C CA . PRO A 1 100 ? 21.793 -12.056 -32.491 1.00 85.75 100 PRO A CA 1
ATOM 807 C C . PRO A 1 100 ? 20.351 -12.575 -32.598 1.00 85.75 100 PRO A C 1
ATOM 809 O O . PRO A 1 100 ? 19.654 -12.687 -31.589 1.00 85.75 100 PRO A O 1
ATOM 812 N N . ASP A 1 101 ? 19.928 -12.970 -33.800 1.00 85.50 101 ASP A N 1
ATOM 813 C CA . ASP A 1 101 ? 18.680 -13.717 -33.977 1.00 85.50 101 ASP A CA 1
ATOM 814 C C . ASP A 1 101 ? 18.874 -15.167 -33.511 1.00 85.50 101 ASP A C 1
ATOM 816 O O . ASP A 1 101 ? 19.472 -16.005 -34.190 1.00 85.50 101 ASP A O 1
ATOM 820 N N . VAL A 1 102 ? 18.392 -15.450 -32.302 1.00 85.12 102 VAL A N 1
ATOM 821 C CA . VAL A 1 102 ? 18.440 -16.783 -31.684 1.00 85.12 102 VAL A CA 1
ATOM 822 C C . VAL A 1 102 ? 17.148 -17.582 -31.892 1.00 85.12 102 VAL A C 1
ATOM 824 O O . VAL A 1 102 ? 16.974 -18.624 -31.258 1.00 85.12 102 VAL A O 1
ATOM 827 N N . GLY A 1 103 ? 16.202 -17.088 -32.703 1.00 83.44 103 GLY A N 1
ATOM 828 C CA . GLY A 1 103 ? 14.903 -17.731 -32.935 1.00 83.44 103 GLY A CA 1
ATOM 829 C C . GLY A 1 103 ? 13.996 -17.805 -31.696 1.00 83.44 103 GLY A C 1
ATOM 830 O O . GLY A 1 103 ? 13.017 -18.548 -31.688 1.00 83.44 103 GLY A O 1
ATOM 831 N N . LYS A 1 104 ? 14.315 -17.060 -30.626 1.00 83.88 104 LYS A N 1
ATOM 832 C CA . LYS A 1 104 ? 13.550 -17.016 -29.360 1.00 83.88 104 LYS A CA 1
ATOM 833 C C . LYS A 1 104 ? 12.689 -15.757 -29.210 1.00 83.88 104 LYS A C 1
ATOM 835 O O . LYS A 1 104 ? 12.168 -15.508 -28.124 1.00 83.88 104 LYS A O 1
ATOM 840 N N . GLY A 1 105 ? 12.539 -14.983 -30.284 1.00 87.75 105 GLY A N 1
ATOM 841 C CA . GLY A 1 105 ? 11.831 -13.703 -30.310 1.00 87.75 105 GLY A CA 1
ATOM 842 C C . GLY A 1 105 ? 12.761 -12.518 -30.566 1.00 87.75 105 GLY A C 1
ATOM 843 O O . GLY A 1 105 ? 13.960 -12.689 -30.774 1.00 87.75 105 GLY A O 1
ATOM 844 N N . GLY A 1 106 ? 12.178 -11.325 -30.576 1.00 89.75 106 GLY A N 1
ATOM 845 C CA . GLY A 1 106 ? 12.845 -10.059 -30.858 1.00 89.75 106 GLY A CA 1
ATOM 846 C C . GLY A 1 106 ? 13.208 -9.263 -29.611 1.00 89.75 106 GLY A C 1
ATOM 847 O O . GLY A 1 106 ? 13.017 -9.710 -28.475 1.00 89.75 106 GLY A O 1
ATOM 848 N N . TYR A 1 107 ? 13.712 -8.055 -29.851 1.00 91.31 107 TYR A N 1
ATOM 849 C CA . TYR A 1 107 ? 14.214 -7.142 -28.825 1.00 91.31 107 TYR A CA 1
ATOM 850 C C . TYR A 1 107 ? 13.377 -5.852 -28.782 1.00 91.31 107 TYR A C 1
ATOM 852 O O . TYR A 1 107 ? 13.808 -4.812 -29.284 1.00 91.31 107 TYR A O 1
ATOM 860 N N . PRO A 1 108 ? 12.146 -5.884 -28.227 1.00 92.69 108 PRO A N 1
ATOM 861 C CA . PRO A 1 108 ? 11.268 -4.713 -28.187 1.00 92.69 108 PRO A CA 1
ATOM 862 C C . PRO A 1 108 ? 11.931 -3.523 -27.485 1.00 92.69 108 PRO A C 1
ATOM 864 O O . PRO A 1 108 ? 12.774 -3.682 -26.595 1.00 92.69 108 PRO A O 1
ATOM 867 N N . THR A 1 109 ? 11.497 -2.310 -27.833 1.00 92.56 109 THR A N 1
ATOM 868 C CA . THR A 1 109 ? 11.867 -1.117 -27.061 1.00 92.56 109 THR A CA 1
ATOM 869 C C . THR A 1 109 ? 11.307 -1.221 -25.646 1.00 92.56 109 THR A C 1
ATOM 871 O O . THR A 1 109 ? 10.250 -1.813 -25.427 1.00 92.56 109 THR A O 1
ATOM 874 N N . CYS A 1 110 ? 11.977 -0.619 -24.668 1.00 93.38 110 CYS A N 1
ATOM 875 C CA . CYS A 1 110 ? 11.519 -0.606 -23.279 1.00 93.38 110 CYS A CA 1
ATOM 876 C C . CYS A 1 110 ? 10.109 -0.006 -23.148 1.00 93.38 110 CYS A C 1
ATOM 878 O O . CYS A 1 110 ? 9.296 -0.471 -22.351 1.00 93.38 110 CYS A O 1
ATOM 880 N N . LYS A 1 111 ? 9.777 0.983 -23.986 1.00 93.00 111 LYS A N 1
ATOM 881 C CA . LYS A 1 111 ? 8.434 1.562 -24.062 1.00 93.00 111 LYS A CA 1
ATOM 882 C C . LYS A 1 111 ? 7.408 0.551 -24.566 1.00 93.00 111 LYS A C 1
ATOM 884 O O . LYS A 1 111 ? 6.340 0.435 -23.974 1.00 93.00 111 LYS A O 1
ATOM 889 N N . GLN A 1 112 ? 7.728 -0.191 -25.626 1.00 91.50 112 GLN A N 1
ATOM 890 C CA . GLN A 1 112 ? 6.850 -1.237 -26.149 1.00 91.50 112 GLN A CA 1
ATOM 891 C C . GLN A 1 112 ? 6.683 -2.371 -25.132 1.00 91.50 112 GLN A C 1
ATOM 893 O O . GLN A 1 112 ? 5.563 -2.772 -24.835 1.00 91.50 112 GLN A O 1
ATOM 898 N N . TRP A 1 113 ? 7.776 -2.822 -24.522 1.00 92.81 113 TRP A N 1
ATOM 899 C CA . TRP A 1 113 ? 7.762 -3.881 -23.518 1.00 92.81 113 TRP A CA 1
ATOM 900 C C . TRP A 1 113 ? 6.906 -3.514 -22.291 1.00 92.81 113 TRP A C 1
ATOM 902 O O . TRP A 1 113 ? 6.151 -4.345 -21.786 1.00 92.81 113 TRP A O 1
ATOM 912 N N . TRP A 1 114 ? 6.948 -2.256 -21.841 1.00 92.12 114 TRP A N 1
ATOM 913 C CA . TRP A 1 114 ? 6.128 -1.797 -20.719 1.00 92.12 114 TRP A CA 1
ATOM 914 C C . TRP A 1 114 ? 4.660 -1.550 -21.092 1.00 92.12 114 TRP A C 1
ATOM 916 O O . TRP A 1 114 ? 3.764 -1.996 -20.376 1.00 92.12 114 TRP A O 1
ATOM 926 N N . SER A 1 115 ? 4.406 -0.808 -22.177 1.00 90.00 115 SER A N 1
ATOM 927 C CA . SER A 1 115 ? 3.100 -0.190 -22.466 1.00 90.00 115 SER A CA 1
ATOM 928 C C . SER A 1 115 ? 2.200 -0.950 -23.437 1.00 90.00 115 SER A C 1
ATOM 930 O O . SER A 1 115 ? 1.061 -0.526 -23.624 1.00 90.00 115 SER A O 1
ATOM 932 N N . ASP A 1 116 ? 2.669 -2.026 -24.067 1.00 89.00 116 ASP A N 1
ATOM 933 C CA . ASP A 1 116 ? 1.847 -2.803 -25.000 1.00 89.00 116 ASP A CA 1
ATOM 934 C C . ASP A 1 116 ? 0.596 -3.380 -24.301 1.00 89.00 116 ASP A C 1
ATOM 936 O O . ASP A 1 116 ? 0.673 -3.958 -23.216 1.00 89.00 116 ASP A O 1
ATOM 940 N N . GLY A 1 117 ? -0.579 -3.197 -24.907 1.00 76.12 117 GLY A N 1
ATOM 941 C CA . GLY A 1 117 ? -1.863 -3.555 -24.299 1.00 76.12 117 GLY A CA 1
ATOM 942 C C . GLY A 1 117 ? -2.126 -5.060 -24.242 1.00 76.12 117 GLY A C 1
ATOM 943 O O . GLY A 1 117 ? -2.857 -5.510 -23.364 1.00 76.12 117 GLY A O 1
ATOM 944 N N . THR A 1 118 ? -1.524 -5.838 -25.150 1.00 76.31 118 THR A N 1
ATOM 945 C CA . THR A 1 118 ? -1.779 -7.290 -25.243 1.00 76.31 118 THR A CA 1
ATOM 946 C C . THR A 1 118 ? -0.698 -8.099 -24.530 1.00 76.31 118 THR A C 1
ATOM 948 O O . THR A 1 118 ? -1.005 -8.982 -23.734 1.00 76.31 118 THR A O 1
ATOM 951 N N . ASN A 1 119 ? 0.573 -7.766 -24.777 1.00 83.62 119 ASN A N 1
ATOM 952 C CA . ASN A 1 119 ? 1.723 -8.521 -24.268 1.00 83.62 119 ASN A CA 1
ATOM 953 C C . ASN A 1 119 ? 2.563 -7.745 -23.241 1.00 83.62 119 ASN A C 1
ATOM 955 O O . ASN A 1 119 ? 3.488 -8.304 -22.644 1.00 83.62 119 ASN A O 1
ATOM 959 N N . GLY A 1 120 ? 2.258 -6.466 -23.011 1.00 88.69 120 GLY A N 1
ATOM 960 C CA . GLY A 1 120 ? 3.084 -5.600 -22.182 1.00 88.69 120 GLY A CA 1
ATOM 961 C C . GLY A 1 120 ? 3.108 -6.015 -20.717 1.00 88.69 120 GLY A C 1
ATOM 962 O O . GLY A 1 120 ? 2.158 -6.586 -20.166 1.00 88.69 120 GLY A O 1
ATOM 963 N N . LEU A 1 121 ? 4.224 -5.689 -20.073 1.00 89.88 121 LEU A N 1
ATOM 964 C CA . LEU A 1 121 ? 4.460 -5.997 -18.670 1.00 89.88 121 LEU A CA 1
ATOM 965 C C . LEU A 1 121 ? 3.425 -5.315 -17.762 1.00 89.88 121 LEU A C 1
ATOM 967 O O . LEU A 1 121 ? 2.971 -5.922 -16.795 1.00 89.88 121 LEU A O 1
ATOM 971 N N . ARG A 1 122 ? 2.978 -4.097 -18.110 1.00 89.94 122 ARG A N 1
ATOM 972 C CA . ARG A 1 122 ? 1.938 -3.362 -17.372 1.00 89.94 122 ARG A CA 1
ATOM 973 C C . ARG A 1 122 ? 0.634 -4.155 -17.256 1.00 89.94 122 ARG A C 1
ATOM 975 O O . ARG A 1 122 ? 0.100 -4.296 -16.158 1.00 89.94 122 ARG A O 1
ATOM 982 N N . ALA A 1 123 ? 0.122 -4.669 -18.375 1.00 88.25 123 ALA A N 1
ATOM 983 C CA . ALA A 1 123 ? -1.146 -5.395 -18.405 1.00 88.25 123 ALA A CA 1
ATOM 984 C C . ALA A 1 123 ? -1.053 -6.713 -17.620 1.00 88.25 123 ALA A C 1
ATOM 986 O O . ALA A 1 123 ? -1.942 -7.041 -16.832 1.00 88.25 123 ALA A O 1
ATOM 987 N N . ARG A 1 124 ? 0.063 -7.436 -17.771 1.00 87.50 124 ARG A N 1
ATOM 988 C CA . ARG A 1 124 ? 0.297 -8.707 -17.070 1.00 87.50 124 ARG A CA 1
ATOM 989 C C . ARG A 1 124 ? 0.553 -8.527 -15.576 1.00 87.50 124 ARG A C 1
ATOM 991 O O . ARG A 1 124 ? 0.065 -9.325 -14.782 1.00 87.50 124 ARG A O 1
ATOM 998 N N . ALA A 1 125 ? 1.227 -7.456 -15.166 1.00 86.94 125 ALA A N 1
ATOM 999 C CA . ALA A 1 125 ? 1.357 -7.108 -13.754 1.00 86.94 125 ALA A CA 1
ATOM 1000 C C . ALA A 1 125 ? -0.022 -6.822 -13.130 1.00 86.94 125 ALA A C 1
ATOM 1002 O O . ALA A 1 125 ? -0.368 -7.426 -12.118 1.00 86.94 125 ALA A O 1
ATOM 1003 N N . LEU A 1 126 ? -0.857 -5.995 -13.773 1.00 87.31 126 LEU A N 1
ATOM 1004 C CA . LEU A 1 126 ? -2.213 -5.679 -13.294 1.00 87.31 126 LEU A CA 1
ATOM 1005 C C . LEU A 1 126 ? -3.153 -6.894 -13.245 1.00 87.31 126 LEU A C 1
ATOM 1007 O O . LEU A 1 126 ? -4.077 -6.925 -12.427 1.00 87.31 126 LEU A O 1
ATOM 1011 N N . ALA A 1 127 ? -2.923 -7.907 -14.084 1.00 85.56 127 ALA A N 1
ATOM 1012 C CA . ALA A 1 127 ? -3.694 -9.147 -14.065 1.00 85.56 127 ALA A CA 1
ATOM 1013 C C . ALA A 1 127 ? -3.536 -9.937 -12.751 1.00 85.56 127 ALA A C 1
ATOM 1015 O O . ALA A 1 127 ? -4.432 -10.699 -12.402 1.00 85.56 127 ALA A O 1
ATOM 1016 N N . ASN A 1 128 ? -2.453 -9.717 -11.994 1.00 81.69 128 ASN A N 1
ATOM 1017 C CA . ASN A 1 128 ? -2.188 -10.406 -10.726 1.00 81.69 128 ASN A CA 1
ATOM 1018 C C . ASN A 1 128 ? -2.995 -9.861 -9.529 1.00 81.69 128 ASN A C 1
ATOM 1020 O O . ASN A 1 128 ? -2.884 -10.398 -8.430 1.00 81.69 128 ASN A O 1
ATOM 1024 N N . ILE A 1 129 ? -3.791 -8.803 -9.710 1.00 82.75 129 ILE A N 1
ATOM 1025 C CA . ILE A 1 129 ? -4.628 -8.229 -8.646 1.00 82.75 129 ILE A CA 1
ATOM 1026 C C . ILE A 1 129 ? -5.986 -8.937 -8.622 1.00 82.75 129 ILE A C 1
ATOM 1028 O O . ILE A 1 129 ? -6.598 -9.136 -9.675 1.00 82.75 129 ILE A O 1
ATOM 1032 N N . ASP A 1 130 ? -6.491 -9.250 -7.428 1.00 81.81 130 ASP A N 1
ATOM 1033 C CA . ASP A 1 130 ? -7.840 -9.791 -7.243 1.00 81.81 130 ASP A CA 1
ATOM 1034 C C . ASP A 1 130 ? -8.925 -8.786 -7.683 1.00 81.81 130 ASP A C 1
ATOM 1036 O O . ASP A 1 130 ? -8.819 -7.570 -7.481 1.00 81.81 130 ASP A O 1
ATOM 1040 N N . ASP A 1 131 ? -10.013 -9.285 -8.274 1.00 83.38 131 ASP A N 1
ATOM 1041 C CA . ASP A 1 131 ? -11.070 -8.431 -8.834 1.00 83.38 131 ASP A CA 1
ATOM 1042 C C . ASP A 1 131 ? -11.828 -7.627 -7.764 1.00 83.38 131 ASP A C 1
ATOM 1044 O O . ASP A 1 131 ? -12.316 -6.528 -8.040 1.00 83.38 131 ASP A O 1
ATOM 1048 N N . SER A 1 132 ? -11.882 -8.119 -6.522 1.00 79.81 132 SER A N 1
ATOM 1049 C CA . SER A 1 132 ? -12.422 -7.382 -5.372 1.00 79.81 132 SER A CA 1
ATOM 1050 C C . SER A 1 132 ? -11.622 -6.105 -5.093 1.00 79.81 132 SER A C 1
ATOM 1052 O O . SER A 1 132 ? -12.212 -5.027 -4.987 1.00 79.81 132 SER A O 1
ATOM 1054 N N . THR A 1 133 ? -10.291 -6.207 -5.053 1.00 77.62 133 THR A N 1
ATOM 1055 C CA . THR A 1 133 ? -9.367 -5.087 -4.826 1.00 77.62 133 THR A CA 1
ATOM 1056 C C . THR A 1 133 ? -9.389 -4.113 -6.002 1.00 77.62 133 THR A C 1
ATOM 1058 O O . THR A 1 133 ? -9.478 -2.902 -5.792 1.00 77.62 133 THR A O 1
ATOM 1061 N N . LYS A 1 134 ? -9.425 -4.615 -7.249 1.00 82.75 134 LYS A N 1
ATOM 1062 C CA . LYS A 1 134 ? -9.602 -3.767 -8.445 1.00 82.75 134 LYS A CA 1
ATOM 1063 C C . LYS A 1 134 ? -10.890 -2.950 -8.368 1.00 82.75 134 LYS A C 1
ATOM 1065 O O . LYS A 1 134 ? -10.875 -1.748 -8.617 1.00 82.75 134 LYS A O 1
ATOM 1070 N N . ASN A 1 135 ? -12.008 -3.581 -8.013 1.00 82.94 135 ASN A N 1
ATOM 1071 C CA . ASN A 1 135 ? -13.297 -2.900 -7.908 1.00 82.94 135 ASN A CA 1
ATOM 1072 C C . ASN A 1 135 ? -13.333 -1.903 -6.742 1.00 82.94 135 ASN A C 1
ATOM 1074 O O . ASN A 1 135 ? -13.925 -0.834 -6.877 1.00 82.94 135 ASN A O 1
ATOM 1078 N N . ALA A 1 136 ? -12.688 -2.213 -5.614 1.00 79.25 136 ALA A N 1
ATOM 1079 C CA . ALA A 1 136 ? -12.560 -1.285 -4.492 1.00 79.25 136 ALA A CA 1
ATOM 1080 C C . ALA A 1 136 ? -11.778 -0.022 -4.877 1.00 79.25 136 ALA A C 1
ATOM 1082 O O . ALA A 1 136 ? -12.216 1.085 -4.564 1.00 79.25 136 ALA A O 1
ATOM 1083 N N . LEU A 1 137 ? -10.684 -0.186 -5.622 1.00 78.75 137 LEU A N 1
ATOM 1084 C CA . LEU A 1 137 ? -9.879 0.919 -6.122 1.00 78.75 137 LEU A CA 1
ATOM 1085 C C . LEU A 1 137 ? -10.610 1.764 -7.171 1.00 78.75 137 LEU A C 1
ATOM 1087 O O . LEU A 1 137 ? -10.651 2.986 -7.047 1.00 78.75 137 LEU A O 1
ATOM 1091 N N . LYS A 1 138 ? -11.256 1.125 -8.155 1.00 83.25 138 LYS A N 1
ATOM 1092 C CA . LYS A 1 138 ? -12.031 1.806 -9.209 1.00 83.25 138 LYS A CA 1
ATOM 1093 C C . LYS A 1 138 ? -13.189 2.650 -8.675 1.00 83.25 138 LYS A C 1
ATOM 1095 O O . LYS A 1 138 ? -13.607 3.593 -9.334 1.00 83.25 138 LYS A O 1
ATOM 1100 N N . ARG A 1 139 ? -13.740 2.302 -7.507 1.00 81.56 139 ARG A N 1
ATOM 1101 C CA . ARG A 1 139 ? -14.802 3.090 -6.859 1.00 81.56 139 ARG A CA 1
ATOM 1102 C C . ARG A 1 139 ? -14.290 4.379 -6.220 1.00 81.56 139 ARG A C 1
ATOM 1104 O O . ARG A 1 139 ? -15.083 5.294 -6.042 1.00 81.56 139 ARG A O 1
ATOM 1111 N N . LYS A 1 140 ? -13.013 4.424 -5.833 1.00 73.38 140 LYS A N 1
ATOM 1112 C CA . LYS A 1 140 ? -12.433 5.521 -5.042 1.00 73.38 140 LYS A CA 1
ATOM 1113 C C . LYS A 1 140 ? -11.521 6.436 -5.850 1.00 73.38 140 LYS A C 1
ATOM 1115 O O . LYS A 1 140 ? -11.406 7.605 -5.511 1.00 73.38 140 LYS A O 1
ATOM 1120 N N . PHE A 1 141 ? -10.898 5.920 -6.905 1.00 77.56 141 PHE A N 1
ATOM 1121 C CA . PHE A 1 141 ? -9.894 6.637 -7.685 1.00 77.56 141 PHE A CA 1
ATOM 1122 C C . PHE A 1 141 ? -10.220 6.606 -9.175 1.00 77.56 141 PHE A C 1
ATOM 1124 O O . PHE A 1 141 ? -10.889 5.687 -9.660 1.00 77.56 141 PHE A O 1
ATOM 1131 N N . SER A 1 142 ? -9.726 7.600 -9.915 1.00 80.81 142 SER A N 1
ATOM 1132 C CA . SER A 1 142 ? -9.857 7.618 -11.372 1.00 80.81 142 SER A CA 1
ATOM 1133 C C . SER A 1 142 ? -9.097 6.454 -12.015 1.00 80.81 142 SER A C 1
ATOM 1135 O O . SER A 1 142 ? -8.207 5.854 -11.406 1.00 80.81 142 SER A O 1
ATOM 1137 N N . SER A 1 143 ? -9.437 6.137 -13.271 1.00 76.62 143 SER A N 1
ATOM 1138 C CA . SER A 1 143 ? -8.873 4.977 -13.978 1.00 76.62 143 SER A CA 1
ATOM 1139 C C . SER A 1 143 ? -7.342 4.996 -14.064 1.00 76.62 143 SER A C 1
ATOM 1141 O O . SER A 1 143 ? -6.721 3.943 -14.003 1.00 76.62 143 SER A O 1
ATOM 1143 N N . GLU A 1 144 ? -6.723 6.173 -14.166 1.00 76.31 144 GLU A N 1
ATOM 1144 C CA . GLU A 1 144 ? -5.263 6.287 -14.234 1.00 76.31 144 GLU A CA 1
ATOM 1145 C C . GLU A 1 144 ? -4.587 6.186 -12.864 1.00 76.31 144 GLU A C 1
ATOM 1147 O O . GLU A 1 144 ? -3.504 5.610 -12.745 1.00 76.31 144 GLU A O 1
ATOM 1152 N N . GLU A 1 145 ? -5.216 6.741 -11.828 1.00 76.88 145 GLU A N 1
ATOM 1153 C CA . GLU A 1 145 ? -4.650 6.792 -10.481 1.00 76.88 145 GLU A CA 1
ATOM 1154 C C . GLU A 1 145 ? -4.588 5.404 -9.856 1.00 76.88 145 GLU A C 1
ATOM 1156 O O . GLU A 1 145 ? -3.554 5.030 -9.301 1.00 76.88 145 GLU A O 1
ATOM 1161 N N . TRP A 1 146 ? -5.662 4.610 -9.962 1.00 81.88 146 TRP A N 1
ATOM 1162 C CA . TRP A 1 146 ? -5.645 3.279 -9.356 1.00 81.88 146 TRP A CA 1
ATOM 1163 C C . TRP A 1 146 ? -4.638 2.345 -10.018 1.00 81.88 146 TRP A C 1
ATOM 1165 O O . TRP A 1 146 ? -3.987 1.567 -9.320 1.00 81.88 146 TRP A O 1
ATOM 1175 N N . GLU A 1 147 ? -4.494 2.426 -11.343 1.00 83.75 147 GLU A N 1
ATOM 1176 C CA . GLU A 1 147 ? -3.533 1.605 -12.073 1.00 83.75 147 GLU A CA 1
ATOM 1177 C C . GLU A 1 147 ? -2.111 1.950 -11.655 1.00 83.75 147 GLU A C 1
ATOM 1179 O O . GLU A 1 147 ? -1.330 1.051 -11.359 1.00 83.75 147 GLU A O 1
ATOM 1184 N N . GLU A 1 148 ? -1.775 3.239 -11.582 1.00 82.81 148 GLU A N 1
ATOM 1185 C CA . GLU A 1 148 ? -0.438 3.672 -11.188 1.00 82.81 148 GLU A CA 1
ATOM 1186 C C . GLU A 1 148 ? -0.121 3.289 -9.735 1.00 82.81 148 GLU A C 1
ATOM 1188 O O . GLU A 1 148 ? 0.968 2.782 -9.467 1.00 82.81 148 GLU A O 1
ATOM 1193 N N . MET A 1 149 ? -1.069 3.451 -8.807 1.00 77.44 149 MET A N 1
ATOM 1194 C CA . MET A 1 149 ? -0.889 3.038 -7.409 1.00 77.44 149 MET A CA 1
ATOM 1195 C C . MET A 1 149 ? -0.674 1.534 -7.273 1.00 77.44 149 MET A C 1
ATOM 1197 O O . MET A 1 149 ? 0.250 1.091 -6.587 1.00 77.44 149 MET A O 1
ATOM 1201 N N . ALA A 1 150 ? -1.509 0.742 -7.943 1.00 83.50 150 ALA A N 1
ATOM 1202 C CA . ALA A 1 150 ? -1.417 -0.704 -7.869 1.00 83.50 150 ALA A CA 1
ATOM 1203 C C . ALA A 1 150 ? -0.147 -1.231 -8.553 1.00 83.50 150 ALA A C 1
ATOM 1205 O O . ALA A 1 150 ? 0.522 -2.107 -8.009 1.00 83.50 150 ALA A O 1
ATOM 1206 N N . LEU A 1 151 ? 0.234 -0.660 -9.701 1.00 86.44 151 LEU A N 1
ATOM 1207 C CA . LEU A 1 151 ? 1.480 -0.989 -10.394 1.00 86.44 151 LEU A CA 1
ATOM 1208 C C . LEU A 1 151 ? 2.706 -0.629 -9.562 1.00 86.44 151 LEU A C 1
ATOM 1210 O O . LEU A 1 151 ? 3.608 -1.454 -9.444 1.00 86.44 151 LEU A O 1
ATOM 1214 N N . ARG A 1 152 ? 2.740 0.564 -8.955 1.00 84.75 152 ARG A N 1
ATOM 1215 C CA . ARG A 1 152 ? 3.840 0.980 -8.072 1.00 84.75 152 ARG A CA 1
ATOM 1216 C C . ARG A 1 152 ? 4.023 -0.001 -6.916 1.00 84.75 152 ARG A C 1
ATOM 1218 O O . ARG A 1 152 ? 5.160 -0.356 -6.623 1.00 84.75 152 ARG A O 1
ATOM 1225 N N . TRP A 1 153 ? 2.937 -0.489 -6.307 1.00 81.94 153 TRP A N 1
ATOM 1226 C CA . TRP A 1 153 ? 3.032 -1.534 -5.284 1.00 81.94 153 TRP A CA 1
ATOM 1227 C C . TRP A 1 153 ? 3.526 -2.867 -5.856 1.00 81.94 153 TRP A C 1
ATOM 1229 O O . TRP A 1 153 ? 4.519 -3.408 -5.372 1.00 81.94 153 TRP A O 1
ATOM 1239 N N . LEU A 1 154 ? 2.864 -3.386 -6.895 1.00 83.69 154 LEU A N 1
ATOM 1240 C CA . LEU A 1 154 ? 3.147 -4.706 -7.470 1.00 83.69 154 LEU A CA 1
ATOM 1241 C C . LEU A 1 154 ? 4.604 -4.866 -7.887 1.00 83.69 154 LEU A C 1
ATOM 1243 O O . LEU A 1 154 ? 5.204 -5.921 -7.694 1.00 83.69 154 LEU A O 1
ATOM 1247 N N . VAL A 1 155 ? 5.132 -3.803 -8.472 1.00 84.50 155 VAL A N 1
ATOM 1248 C CA . VAL A 1 155 ? 6.441 -3.765 -9.094 1.00 84.50 155 VAL A CA 1
ATOM 1249 C C . VAL A 1 155 ? 7.511 -3.304 -8.105 1.00 84.50 155 VAL A C 1
ATOM 1251 O O . VAL A 1 155 ? 8.693 -3.457 -8.384 1.00 84.50 155 VAL A O 1
ATOM 1254 N N . SER A 1 156 ? 7.120 -2.805 -6.925 1.00 80.44 156 SER A N 1
ATOM 1255 C CA . SER A 1 156 ? 8.064 -2.362 -5.899 1.00 80.44 156 SER A CA 1
ATOM 1256 C C . SER A 1 156 ? 9.075 -3.464 -5.539 1.00 80.44 156 SER A C 1
ATOM 1258 O O . SER A 1 156 ? 8.689 -4.631 -5.397 1.00 80.44 156 SER A O 1
ATOM 1260 N N . PRO A 1 157 ? 10.354 -3.108 -5.292 1.00 73.50 157 PRO A N 1
ATOM 1261 C CA . PRO A 1 157 ? 11.380 -4.058 -4.848 1.00 73.50 157 PRO A CA 1
ATOM 1262 C C . PRO A 1 157 ? 10.918 -4.898 -3.652 1.00 73.50 157 PRO A C 1
ATOM 1264 O O . PRO A 1 157 ? 11.175 -6.098 -3.559 1.00 73.50 157 PRO A O 1
ATOM 1267 N N . ARG A 1 158 ? 10.147 -4.277 -2.756 1.00 71.19 158 ARG A N 1
ATOM 1268 C CA . ARG A 1 158 ? 9.575 -4.930 -1.586 1.00 71.19 158 ARG A CA 1
ATOM 1269 C C . ARG A 1 158 ? 8.578 -6.028 -1.943 1.00 71.19 158 ARG A C 1
ATOM 1271 O O . ARG A 1 158 ? 8.683 -7.125 -1.397 1.00 71.19 158 ARG A O 1
ATOM 1278 N N . ASN A 1 159 ? 7.611 -5.754 -2.817 1.00 76.06 159 ASN A N 1
ATOM 1279 C CA . ASN A 1 159 ? 6.643 -6.774 -3.211 1.00 76.06 159 ASN A CA 1
ATOM 1280 C C . ASN A 1 159 ? 7.313 -7.906 -3.997 1.00 76.06 159 ASN A C 1
ATOM 1282 O O . ASN A 1 159 ? 6.957 -9.071 -3.819 1.00 76.06 159 ASN A O 1
ATOM 1286 N N . VAL A 1 160 ? 8.331 -7.579 -4.799 1.00 75.12 160 VAL A N 1
ATOM 1287 C CA . VAL A 1 160 ? 9.138 -8.574 -5.513 1.00 75.12 160 VAL A CA 1
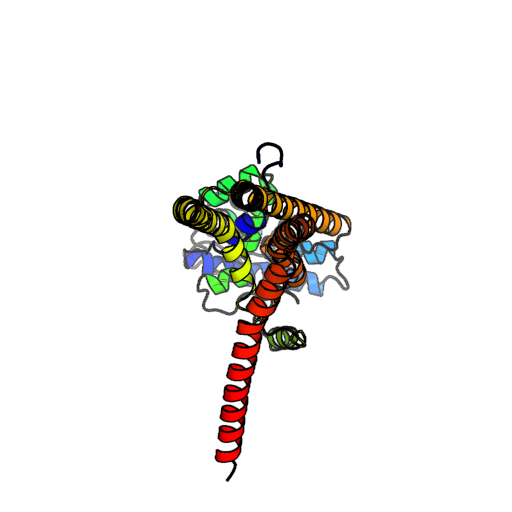ATOM 1288 C C . VAL A 1 160 ? 9.846 -9.515 -4.527 1.00 75.12 160 VAL A C 1
ATOM 1290 O O . VAL A 1 160 ? 9.774 -10.734 -4.683 1.00 75.12 160 VAL A O 1
ATOM 1293 N N . GLY A 1 161 ? 10.429 -8.977 -3.449 1.00 70.88 161 GLY A N 1
ATOM 1294 C CA . GLY A 1 161 ? 10.999 -9.780 -2.360 1.00 70.88 161 GLY A CA 1
ATOM 1295 C C . GLY A 1 161 ? 9.955 -10.615 -1.598 1.00 70.88 161 GLY A C 1
ATOM 1296 O O . GLY A 1 161 ? 10.169 -11.798 -1.343 1.00 70.88 161 GLY A O 1
ATOM 1297 N N . LEU A 1 162 ? 8.786 -10.043 -1.281 1.00 70.06 162 LEU A N 1
ATOM 1298 C CA . LEU A 1 162 ? 7.686 -10.741 -0.585 1.00 70.06 162 LEU A CA 1
ATOM 1299 C C . LEU A 1 162 ? 7.009 -11.838 -1.424 1.00 70.06 162 LEU A C 1
ATOM 1301 O O . LEU A 1 162 ? 6.387 -12.749 -0.859 1.00 70.06 162 LEU A O 1
ATOM 1305 N N . SER A 1 163 ? 7.106 -11.731 -2.750 1.00 68.69 163 SER A N 1
ATOM 1306 C CA . SER A 1 163 ? 6.566 -12.681 -3.730 1.00 68.69 163 SER A CA 1
ATOM 1307 C C . SER A 1 163 ? 7.535 -13.830 -4.044 1.00 68.69 163 SER A C 1
ATOM 1309 O O . SER A 1 163 ? 7.222 -14.675 -4.874 1.00 68.69 163 SER A O 1
ATOM 1311 N N . GLY A 1 164 ? 8.683 -13.908 -3.357 1.00 59.12 164 GLY A N 1
ATOM 1312 C CA . GLY A 1 164 ? 9.649 -14.998 -3.527 1.00 59.12 164 GLY A CA 1
ATOM 1313 C C . GLY A 1 164 ? 10.711 -14.741 -4.596 1.00 59.12 164 GLY A C 1
ATOM 1314 O O . GLY A 1 164 ? 11.344 -15.689 -5.053 1.00 59.12 164 GLY A O 1
ATOM 1315 N N . GLY A 1 165 ? 10.932 -13.481 -4.987 1.00 59.88 165 GLY A N 1
ATOM 1316 C CA . GLY A 1 165 ? 12.022 -13.099 -5.883 1.00 59.88 165 GLY A CA 1
ATOM 1317 C C . GLY A 1 165 ? 13.364 -13.332 -5.199 1.00 59.88 165 GLY A C 1
ATOM 1318 O O . GLY A 1 165 ? 13.794 -12.535 -4.372 1.00 59.88 165 GLY A O 1
ATOM 1319 N N . SER A 1 166 ? 14.019 -14.444 -5.516 1.00 44.97 166 SER A N 1
ATOM 1320 C CA . SER A 1 166 ? 15.263 -14.898 -4.886 1.00 44.97 166 SER A CA 1
ATOM 1321 C C . SER A 1 166 ? 16.516 -14.252 -5.498 1.00 44.97 166 SER A C 1
ATOM 1323 O O . SER A 1 166 ? 17.479 -14.949 -5.811 1.00 44.97 166 SER A O 1
ATOM 1325 N N . GLY A 1 167 ? 16.503 -12.935 -5.711 1.00 51.91 167 GLY A N 1
ATOM 1326 C CA . GLY A 1 167 ? 17.592 -12.200 -6.364 1.00 51.91 167 GLY A CA 1
ATOM 1327 C C . GLY A 1 167 ? 17.748 -10.781 -5.826 1.00 51.91 167 GLY A C 1
ATOM 1328 O O . GLY A 1 167 ? 16.877 -10.291 -5.105 1.00 51.91 167 GLY A O 1
ATOM 1329 N N . GLU A 1 168 ? 18.863 -10.128 -6.164 1.00 51.78 168 GLU A N 1
ATOM 1330 C CA . GLU A 1 168 ? 19.071 -8.709 -5.870 1.00 51.78 168 GLU A CA 1
ATOM 1331 C C . GLU A 1 168 ? 17.974 -7.895 -6.563 1.00 51.78 168 GLU A C 1
ATOM 1333 O O . GLU A 1 168 ? 17.962 -7.727 -7.778 1.00 51.78 168 GLU A O 1
ATOM 1338 N N . THR A 1 169 ? 16.984 -7.444 -5.797 1.00 59.44 169 THR A N 1
ATOM 1339 C CA . THR A 1 169 ? 15.957 -6.541 -6.313 1.00 59.44 169 THR A CA 1
ATOM 1340 C C . THR A 1 169 ? 16.601 -5.217 -6.694 1.00 59.44 169 THR A C 1
ATOM 1342 O O . THR A 1 169 ? 17.441 -4.708 -5.950 1.00 59.44 169 THR A O 1
ATOM 1345 N N . TYR A 1 170 ? 16.181 -4.637 -7.816 1.00 59.25 170 TYR A N 1
ATOM 1346 C CA . TYR A 1 170 ? 16.732 -3.379 -8.302 1.00 59.25 170 TYR A CA 1
ATOM 1347 C C . TYR A 1 170 ? 16.646 -2.274 -7.228 1.00 59.25 170 TYR A C 1
ATOM 1349 O O . TYR A 1 170 ? 15.601 -2.040 -6.616 1.00 59.25 170 TYR A O 1
ATOM 1357 N N . ALA A 1 171 ? 17.771 -1.606 -6.966 1.00 51.94 171 ALA A N 1
ATOM 1358 C CA . ALA A 1 171 ? 17.862 -0.580 -5.933 1.00 51.94 171 ALA A CA 1
ATOM 1359 C C . ALA A 1 171 ? 17.346 0.769 -6.456 1.00 51.94 171 ALA A C 1
ATOM 1361 O O . ALA A 1 171 ? 17.879 1.325 -7.419 1.00 51.94 171 ALA A O 1
ATOM 1362 N N . VAL A 1 172 ? 16.334 1.325 -5.789 1.00 53.31 172 VAL A N 1
ATOM 1363 C CA . VAL A 1 172 ? 15.911 2.723 -5.952 1.00 53.31 172 VAL A CA 1
ATOM 1364 C C . VAL A 1 172 ? 16.529 3.548 -4.817 1.00 53.31 172 VAL A C 1
ATOM 1366 O O . VAL A 1 172 ? 16.680 3.066 -3.695 1.00 53.31 172 VAL A O 1
ATOM 1369 N N . GLY A 1 173 ? 16.966 4.773 -5.121 1.00 41.22 173 GLY A N 1
ATOM 1370 C CA . GLY A 1 173 ? 17.689 5.639 -4.191 1.00 41.22 173 GLY A CA 1
ATOM 1371 C C . GLY A 1 173 ? 16.971 5.907 -2.856 1.00 41.22 173 GLY A C 1
ATOM 1372 O O . GLY A 1 173 ? 15.798 6.246 -2.818 1.00 41.22 173 GLY A O 1
ATOM 1373 N N . SER A 1 174 ? 17.755 5.783 -1.782 1.00 38.75 174 SER A N 1
ATOM 1374 C CA . SER A 1 174 ? 17.638 6.275 -0.394 1.00 38.75 174 SER A CA 1
ATOM 1375 C C . SER A 1 174 ? 16.415 5.997 0.499 1.00 38.75 174 SER A C 1
ATOM 1377 O O . SER A 1 174 ? 16.567 6.210 1.701 1.00 38.75 174 SER A O 1
ATOM 1379 N N . SER A 1 175 ? 15.273 5.493 0.030 1.00 41.12 175 SER A N 1
ATOM 1380 C CA . SER A 1 175 ? 14.130 5.194 0.931 1.00 41.12 175 SER A CA 1
ATOM 1381 C C . SER A 1 175 ? 13.649 3.738 0.920 1.00 41.12 175 SER A C 1
ATOM 1383 O O . SER A 1 175 ? 13.075 3.289 1.911 1.00 41.12 175 SER A O 1
ATOM 1385 N N . ASP A 1 176 ? 13.962 2.967 -0.126 1.00 40.38 176 ASP A N 1
ATOM 1386 C CA . ASP A 1 176 ? 13.475 1.587 -0.308 1.00 40.38 176 ASP A CA 1
ATOM 1387 C C . ASP A 1 176 ? 14.562 0.504 -0.167 1.00 40.38 176 ASP A C 1
ATOM 1389 O O . ASP A 1 176 ? 14.319 -0.682 -0.412 1.00 40.38 176 ASP A O 1
ATOM 1393 N N . THR A 1 177 ? 15.777 0.866 0.260 1.00 38.91 177 THR A N 1
ATOM 1394 C CA . THR A 1 177 ? 16.866 -0.098 0.470 1.00 38.91 177 THR A CA 1
ATOM 1395 C C . THR A 1 177 ? 16.615 -0.956 1.713 1.00 38.91 177 THR A C 1
ATOM 1397 O O . THR A 1 177 ? 17.036 -0.666 2.831 1.00 38.91 177 THR A O 1
ATOM 1400 N N . THR A 1 178 ? 15.957 -2.093 1.493 1.00 42.31 178 THR A N 1
ATOM 1401 C CA . THR A 1 178 ? 15.762 -3.169 2.477 1.00 42.31 178 THR A CA 1
ATOM 1402 C C . THR A 1 178 ? 17.052 -3.935 2.831 1.00 42.31 178 THR A C 1
ATOM 1404 O O . THR A 1 178 ? 17.013 -4.859 3.644 1.00 42.31 178 THR A O 1
ATOM 1407 N N . SER A 1 179 ? 18.202 -3.571 2.259 1.00 37.72 179 SER A N 1
ATOM 1408 C CA . SER A 1 179 ? 19.479 -4.271 2.433 1.00 37.72 179 SER A CA 1
ATOM 1409 C C . SER A 1 179 ? 20.605 -3.296 2.784 1.00 37.72 179 SER A C 1
ATOM 1411 O O . SER A 1 179 ? 21.403 -2.889 1.943 1.00 37.72 179 SER A O 1
ATOM 1413 N N . GLY A 1 180 ? 20.674 -2.896 4.050 1.00 32.25 180 GLY A N 1
ATOM 1414 C CA . GLY A 1 180 ? 21.799 -2.123 4.565 1.00 32.25 180 GLY A CA 1
ATOM 1415 C C . GLY A 1 180 ? 21.659 -1.851 6.055 1.00 32.25 180 GLY A C 1
ATOM 1416 O O . GLY A 1 180 ? 20.571 -1.549 6.535 1.00 32.25 180 GLY A O 1
ATOM 1417 N N . LEU A 1 181 ? 22.772 -1.934 6.788 1.00 33.25 181 LEU A N 1
ATOM 1418 C CA . LEU A 1 181 ? 22.892 -1.663 8.231 1.00 33.25 181 LEU A CA 1
ATOM 1419 C C . LEU A 1 181 ? 22.198 -0.363 8.691 1.00 33.25 181 LEU A C 1
ATOM 1421 O O . LEU A 1 181 ? 21.733 -0.290 9.828 1.00 33.25 181 LEU A O 1
ATOM 1425 N N . ALA A 1 182 ? 22.049 0.625 7.804 1.00 34.00 182 ALA A N 1
ATOM 1426 C CA . ALA A 1 182 ? 21.301 1.858 8.049 1.00 34.00 182 ALA A CA 1
ATOM 1427 C C . ALA A 1 182 ? 19.807 1.620 8.365 1.00 34.00 182 ALA A C 1
ATOM 1429 O O . ALA A 1 182 ? 19.252 2.299 9.224 1.00 34.00 182 ALA A O 1
ATOM 1430 N N . GLY A 1 183 ? 19.174 0.600 7.771 1.00 37.62 183 GLY A N 1
ATOM 1431 C CA . GLY A 1 183 ? 17.791 0.216 8.071 1.00 37.62 183 GLY A CA 1
ATOM 1432 C C . GLY A 1 183 ? 17.603 -0.389 9.467 1.00 37.62 183 GLY A C 1
ATOM 1433 O O . GLY A 1 183 ? 16.499 -0.347 10.003 1.00 37.62 183 GLY A O 1
ATOM 1434 N N . ASN A 1 184 ? 18.670 -0.908 10.088 1.00 35.78 184 ASN A N 1
ATOM 1435 C CA . ASN A 1 184 ? 18.647 -1.399 11.471 1.00 35.78 184 ASN A CA 1
ATOM 1436 C C . ASN A 1 184 ? 18.989 -0.308 12.493 1.00 35.78 184 ASN A C 1
ATOM 1438 O O . ASN A 1 184 ? 18.462 -0.340 13.601 1.00 35.78 184 ASN A O 1
ATOM 1442 N N . VAL A 1 185 ? 19.825 0.670 12.135 1.00 33.72 185 VAL A N 1
ATOM 1443 C CA . VAL A 1 185 ? 20.202 1.765 13.045 1.00 33.72 185 VAL A CA 1
ATOM 1444 C C . VAL A 1 185 ? 19.047 2.750 13.235 1.00 33.72 185 VAL A C 1
ATOM 1446 O O . VAL A 1 185 ? 18.746 3.113 14.370 1.00 33.72 185 VAL A O 1
ATOM 1449 N N . THR A 1 186 ? 18.301 3.087 12.179 1.00 38.03 186 THR A N 1
ATOM 1450 C CA . THR A 1 186 ? 17.102 3.940 12.306 1.00 38.03 186 THR A CA 1
ATOM 1451 C C . THR A 1 186 ? 15.984 3.262 13.117 1.00 38.03 186 THR A C 1
ATOM 1453 O O . THR A 1 186 ? 15.171 3.939 13.741 1.00 38.03 186 THR A O 1
ATOM 1456 N N . ARG A 1 187 ? 15.985 1.921 13.201 1.00 41.31 187 ARG A N 1
ATOM 1457 C CA . ARG A 1 187 ? 15.070 1.131 14.053 1.00 41.31 187 ARG A CA 1
ATOM 1458 C C . ARG A 1 187 ? 15.488 1.066 15.525 1.00 41.31 187 ARG A C 1
ATOM 1460 O O . ARG A 1 187 ? 14.679 0.669 16.357 1.00 41.31 187 ARG A O 1
ATOM 1467 N N . LEU A 1 188 ? 16.727 1.431 15.858 1.00 34.56 188 LEU A N 1
ATOM 1468 C CA . LEU A 1 188 ? 17.287 1.267 17.206 1.00 34.56 188 LEU A CA 1
ATOM 1469 C C . LEU A 1 188 ? 17.392 2.589 17.986 1.00 34.56 188 LEU A C 1
ATOM 1471 O O . LEU A 1 188 ? 17.564 2.578 19.201 1.00 34.56 188 LEU A O 1
ATOM 1475 N N . VAL A 1 189 ? 17.247 3.734 17.314 1.00 33.66 189 VAL A N 1
ATOM 1476 C CA . VAL A 1 189 ? 17.405 5.066 17.931 1.00 33.66 189 VAL A CA 1
ATOM 1477 C C . VAL A 1 189 ? 16.105 5.605 18.561 1.00 33.66 189 VAL A C 1
ATOM 1479 O O . VAL A 1 189 ? 16.157 6.525 19.370 1.00 33.66 189 VAL A O 1
ATOM 1482 N N . SER A 1 190 ? 14.939 5.003 18.295 1.00 34.72 190 SER A N 1
ATOM 1483 C CA . SER A 1 190 ? 13.641 5.457 18.838 1.00 34.72 190 SER A CA 1
ATOM 1484 C C . SER A 1 190 ? 13.090 4.630 20.016 1.00 34.72 190 SER A C 1
ATOM 1486 O O . SER A 1 190 ? 11.975 4.876 20.469 1.00 34.72 190 SER A O 1
ATOM 1488 N N . THR A 1 191 ? 13.854 3.685 20.579 1.00 35.22 191 THR A N 1
ATOM 1489 C CA . THR A 1 191 ? 13.413 2.800 21.685 1.00 35.22 191 THR A CA 1
ATOM 1490 C C . THR A 1 191 ? 13.721 3.314 23.098 1.00 35.22 191 THR A C 1
ATOM 1492 O O . THR A 1 191 ? 13.865 2.522 24.031 1.00 35.22 191 THR A O 1
ATOM 1495 N N . ILE A 1 192 ? 13.788 4.630 23.306 1.00 33.47 192 ILE A N 1
ATOM 1496 C CA . ILE A 1 192 ? 13.786 5.186 24.665 1.00 33.47 192 ILE A CA 1
ATOM 1497 C C . ILE A 1 192 ? 12.324 5.396 25.086 1.00 33.47 192 ILE A C 1
ATOM 1499 O O . ILE A 1 192 ? 11.734 6.430 24.799 1.00 33.47 192 ILE A O 1
ATOM 1503 N N . GLY A 1 193 ? 11.732 4.406 25.767 1.00 33.69 193 GLY A N 1
ATOM 1504 C CA . GLY A 1 193 ? 10.634 4.678 26.708 1.00 33.69 193 GLY A CA 1
ATOM 1505 C C . GLY A 1 193 ? 9.414 3.754 26.714 1.00 33.69 193 GLY A C 1
ATOM 1506 O O . GLY A 1 193 ? 8.787 3.646 27.761 1.00 33.69 193 GLY A O 1
ATOM 1507 N N . VAL A 1 194 ? 9.067 3.050 25.631 1.00 34.88 194 VAL A N 1
ATOM 1508 C CA . VAL A 1 194 ? 7.909 2.127 25.635 1.00 34.88 194 VAL A CA 1
ATOM 1509 C C . VAL A 1 194 ? 8.248 0.882 24.822 1.00 34.88 194 VAL A C 1
ATOM 1511 O O . VAL A 1 194 ? 8.468 0.947 23.616 1.00 34.88 194 VAL A O 1
ATOM 1514 N N . GLY A 1 195 ? 8.353 -0.260 25.502 1.00 37.03 195 GLY A N 1
ATOM 1515 C CA . GLY A 1 195 ? 8.753 -1.541 24.923 1.00 37.03 195 GLY A CA 1
ATOM 1516 C C . GLY A 1 195 ? 7.682 -2.167 24.034 1.00 37.03 195 GLY A C 1
ATOM 1517 O O . GLY A 1 195 ? 7.084 -3.166 24.416 1.00 37.03 195 GLY A O 1
ATOM 1518 N N . ILE A 1 196 ? 7.475 -1.622 22.836 1.00 41.66 196 ILE A N 1
ATOM 1519 C CA . ILE A 1 196 ? 6.745 -2.302 21.764 1.00 41.66 196 ILE A CA 1
ATOM 1520 C C . ILE A 1 196 ? 7.706 -2.458 20.587 1.00 41.66 196 ILE A C 1
ATOM 1522 O O . ILE A 1 196 ? 8.196 -1.479 20.025 1.00 41.66 196 ILE A O 1
ATOM 1526 N N . LYS A 1 197 ? 8.014 -3.710 20.233 1.00 36.31 197 LYS A N 1
ATOM 1527 C CA . LYS A 1 197 ? 8.827 -4.043 19.060 1.00 36.31 197 LYS A CA 1
ATOM 1528 C C . LYS A 1 197 ? 8.127 -3.491 17.812 1.00 36.31 197 LYS A C 1
ATOM 1530 O O . LYS A 1 197 ? 7.058 -3.962 17.432 1.00 36.31 197 LYS A O 1
ATOM 1535 N N . GLN A 1 198 ? 8.736 -2.491 17.172 1.00 38.72 198 GLN A N 1
ATOM 1536 C CA . GLN A 1 198 ? 8.201 -1.793 15.990 1.00 38.72 198 GLN A CA 1
ATOM 1537 C C . GLN A 1 198 ? 7.891 -2.711 14.795 1.00 38.72 198 GLN A C 1
ATOM 1539 O O . GLN A 1 198 ? 7.145 -2.318 13.904 1.00 38.72 198 GLN A O 1
ATOM 1544 N N . THR A 1 199 ? 8.408 -3.939 14.769 1.00 37.94 199 THR A N 1
ATOM 1545 C CA . THR A 1 199 ? 8.111 -4.931 13.727 1.00 37.94 199 THR A CA 1
ATOM 1546 C C . THR A 1 199 ? 6.759 -5.634 13.886 1.00 37.94 199 THR A C 1
ATOM 1548 O O . THR A 1 199 ? 6.268 -6.188 12.909 1.00 37.94 199 THR A O 1
ATOM 1551 N N . GLU A 1 200 ? 6.129 -5.588 15.064 1.00 38.41 200 GLU A N 1
ATOM 1552 C CA . GLU A 1 200 ? 4.855 -6.285 15.338 1.00 38.41 200 GLU A CA 1
ATOM 1553 C C . GLU A 1 200 ? 3.691 -5.320 15.625 1.00 38.41 200 GLU A C 1
ATOM 1555 O O . GLU A 1 200 ? 2.526 -5.704 15.548 1.00 38.41 200 GLU A O 1
ATOM 1560 N N . ALA A 1 201 ? 3.980 -4.045 15.904 1.00 42.78 201 ALA A N 1
ATOM 1561 C CA . ALA A 1 201 ? 2.959 -3.058 16.262 1.00 42.78 201 ALA A CA 1
ATOM 1562 C C . ALA A 1 201 ? 2.068 -2.640 15.081 1.00 42.78 201 ALA A C 1
ATOM 1564 O O . ALA A 1 201 ? 0.874 -2.413 15.258 1.00 42.78 201 ALA A O 1
ATOM 1565 N N . LEU A 1 202 ? 2.638 -2.534 13.874 1.00 46.47 202 LEU A N 1
ATOM 1566 C CA . LEU A 1 202 ? 1.917 -2.018 12.704 1.00 46.47 202 LEU A CA 1
ATOM 1567 C C . LEU A 1 202 ? 0.797 -2.969 12.236 1.00 46.47 202 LEU A C 1
ATOM 1569 O O . LEU A 1 202 ? -0.323 -2.489 12.089 1.00 46.47 202 LEU A O 1
ATOM 1573 N N . PRO A 1 203 ? 1.017 -4.296 12.102 1.00 46.59 203 PRO A N 1
ATOM 1574 C CA . PRO A 1 203 ? -0.079 -5.240 11.858 1.00 46.59 203 PRO A CA 1
ATOM 1575 C C . PRO A 1 203 ? -1.062 -5.326 13.037 1.00 46.59 203 PRO A C 1
ATOM 1577 O O . PRO A 1 203 ? -2.245 -5.599 12.846 1.00 46.59 203 PRO A O 1
ATOM 1580 N N . GLY A 1 204 ? -0.576 -5.094 14.263 1.00 52.31 204 GLY A N 1
ATOM 1581 C CA . GLY A 1 204 ? -1.371 -5.201 15.484 1.00 52.31 204 GLY A CA 1
ATOM 1582 C C . GLY A 1 204 ? -2.491 -4.166 15.588 1.00 52.31 204 GLY A C 1
ATOM 1583 O O . GLY A 1 204 ? -3.577 -4.503 16.051 1.00 52.31 204 GLY A O 1
ATOM 1584 N N . PHE A 1 205 ? -2.274 -2.927 15.134 1.00 60.06 205 PHE A N 1
ATOM 1585 C CA . PHE A 1 205 ? -3.299 -1.877 15.208 1.00 60.06 205 PHE A CA 1
ATOM 1586 C C . PHE A 1 205 ? -4.436 -2.060 14.198 1.00 60.06 205 PHE A C 1
ATOM 1588 O O . PHE A 1 205 ? -5.589 -1.799 14.538 1.00 60.06 205 PHE A O 1
ATOM 1595 N N . ASP A 1 206 ? -4.144 -2.532 12.986 1.00 60.91 206 ASP A N 1
ATOM 1596 C CA . ASP A 1 206 ? -5.187 -2.797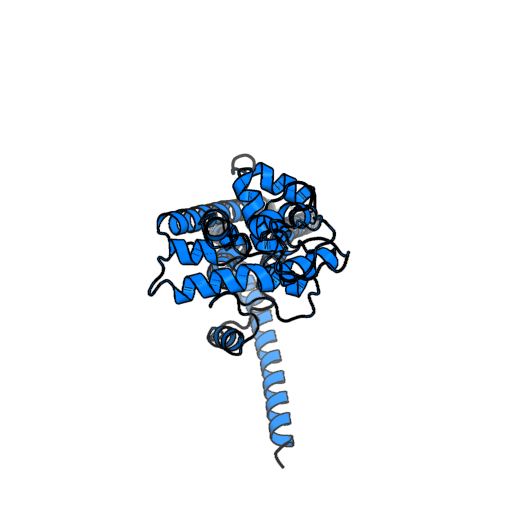 11.988 1.00 60.91 206 ASP A CA 1
ATOM 1597 C C . ASP A 1 206 ? -6.022 -4.024 12.385 1.00 60.91 206 ASP A C 1
ATOM 1599 O O . ASP A 1 206 ? -7.254 -3.981 12.340 1.00 60.91 206 ASP A O 1
ATOM 1603 N N . ALA A 1 207 ? -5.370 -5.069 12.909 1.00 63.16 207 ALA A N 1
ATOM 1604 C CA . ALA A 1 207 ? -6.056 -6.210 13.512 1.00 63.16 207 ALA A CA 1
ATOM 1605 C C . ALA A 1 207 ? -6.905 -5.798 14.730 1.00 63.16 207 ALA A C 1
ATOM 1607 O O . ALA A 1 207 ? -8.035 -6.263 14.887 1.00 63.16 207 ALA A O 1
ATOM 1608 N N . LEU A 1 208 ? -6.399 -4.885 15.570 1.00 66.31 208 LEU A N 1
ATOM 1609 C CA . LEU A 1 208 ? -7.145 -4.340 16.704 1.00 66.31 208 LEU A CA 1
ATOM 1610 C C . LEU A 1 208 ? -8.413 -3.625 16.230 1.00 66.31 208 LEU A C 1
ATOM 1612 O O . LEU A 1 208 ? -9.483 -3.916 16.753 1.00 66.31 208 LEU A O 1
ATOM 1616 N N . LYS A 1 209 ? -8.325 -2.748 15.219 1.00 69.50 209 LYS A N 1
ATOM 1617 C CA . LYS A 1 209 ? -9.492 -2.041 14.662 1.00 69.50 209 LYS A CA 1
ATOM 1618 C C . LYS A 1 209 ? -10.554 -2.999 14.138 1.00 69.50 209 LYS A C 1
ATOM 1620 O O . LYS A 1 209 ? -11.734 -2.801 14.412 1.00 69.50 209 LYS A O 1
ATOM 1625 N N . GLN A 1 210 ? -10.138 -4.052 13.438 1.00 71.44 210 GLN A N 1
ATOM 1626 C CA . GLN A 1 210 ? -11.054 -5.083 12.956 1.00 71.44 210 GLN A CA 1
ATOM 1627 C C . GLN A 1 210 ? -11.744 -5.833 14.110 1.00 71.44 210 GLN A C 1
ATOM 1629 O O . GLN A 1 210 ? -12.899 -6.239 13.983 1.00 71.44 210 GLN A O 1
ATOM 1634 N N . ALA A 1 211 ? -11.064 -5.982 15.250 1.00 76.38 211 ALA A N 1
ATOM 1635 C CA . ALA A 1 211 ? -11.597 -6.641 16.436 1.00 76.38 211 ALA A CA 1
ATOM 1636 C C . ALA A 1 211 ? -12.480 -5.736 17.318 1.00 76.38 211 ALA A C 1
ATOM 1638 O O . ALA A 1 211 ? -13.286 -6.268 18.079 1.00 76.38 211 ALA A O 1
ATOM 1639 N N . LEU A 1 212 ? -12.383 -4.401 17.234 1.00 80.81 212 LEU A N 1
ATOM 1640 C CA . LEU A 1 212 ? -13.123 -3.479 18.117 1.00 80.81 212 LEU A CA 1
ATOM 1641 C C . LEU A 1 212 ? -14.650 -3.720 18.109 1.00 80.81 212 LEU A C 1
ATOM 1643 O O . LEU A 1 212 ? -15.210 -3.928 19.190 1.00 80.81 212 LEU A O 1
ATOM 1647 N N . PRO A 1 213 ? -15.338 -3.810 16.951 1.00 79.38 213 PRO A N 1
ATOM 1648 C CA . PRO A 1 213 ? -16.777 -4.086 16.928 1.00 79.38 213 PRO A CA 1
ATOM 1649 C C . PRO A 1 213 ? -17.128 -5.471 17.487 1.00 79.38 213 PRO A C 1
ATOM 1651 O O . PRO A 1 213 ? -18.170 -5.643 18.120 1.00 79.38 213 PRO A O 1
ATOM 1654 N N . MET A 1 214 ? -16.245 -6.460 17.300 1.00 82.75 214 MET A N 1
ATOM 1655 C CA . MET A 1 214 ? -16.432 -7.805 17.853 1.00 82.75 214 MET A CA 1
ATOM 1656 C C . MET A 1 214 ? -16.332 -7.788 19.382 1.00 82.75 214 MET A C 1
ATOM 1658 O O . MET A 1 214 ? -17.157 -8.392 20.064 1.00 82.75 214 MET A O 1
ATOM 1662 N N . ILE A 1 215 ? -15.357 -7.056 19.927 1.00 83.94 215 ILE A N 1
ATOM 1663 C CA . ILE A 1 215 ? -15.171 -6.895 21.372 1.00 83.94 215 ILE A CA 1
ATOM 1664 C C . ILE A 1 215 ? -16.377 -6.183 21.991 1.00 83.94 215 ILE A C 1
ATOM 1666 O O . ILE A 1 215 ? -16.857 -6.619 23.035 1.00 83.94 215 ILE A O 1
ATOM 1670 N N . GLN A 1 216 ? -16.912 -5.138 21.349 1.00 85.69 216 GLN A N 1
ATOM 1671 C CA . GLN A 1 216 ? -18.117 -4.466 21.844 1.00 85.69 216 GLN A CA 1
ATOM 1672 C C . GLN A 1 216 ? -19.302 -5.427 21.948 1.00 85.69 216 GLN A C 1
ATOM 1674 O O . GLN A 1 216 ? -19.947 -5.476 22.994 1.00 85.69 216 GLN A O 1
ATOM 1679 N N . ALA A 1 217 ? -19.562 -6.216 20.904 1.00 86.25 217 ALA A N 1
ATOM 1680 C CA . ALA A 1 217 ? -20.666 -7.171 20.909 1.00 86.25 217 ALA A CA 1
ATOM 1681 C C . ALA A 1 217 ? -20.532 -8.201 22.048 1.00 86.25 217 ALA A C 1
ATOM 1683 O O . ALA A 1 217 ? -21.518 -8.544 22.703 1.00 86.25 217 ALA A O 1
ATOM 1684 N N . LEU A 1 218 ? -19.307 -8.660 22.331 1.00 86.56 218 LEU A N 1
ATOM 1685 C CA . LEU A 1 218 ? -19.033 -9.565 23.451 1.00 86.56 218 LEU A CA 1
ATOM 1686 C C . LEU A 1 218 ? -19.244 -8.891 24.816 1.00 86.56 218 LEU A C 1
ATOM 1688 O O . LEU A 1 218 ? -19.800 -9.512 25.721 1.00 86.56 218 LEU A O 1
ATOM 1692 N N . LEU A 1 219 ? -18.846 -7.626 24.972 1.00 85.88 219 LEU A N 1
ATOM 1693 C CA . LEU A 1 219 ? -19.063 -6.864 26.207 1.00 85.88 219 LEU A CA 1
ATOM 1694 C C . LEU A 1 219 ? -20.551 -6.594 26.466 1.00 85.88 219 LEU A C 1
ATOM 1696 O O . LEU A 1 219 ? -21.012 -6.737 27.599 1.00 85.88 219 LEU A O 1
ATOM 1700 N N . GLU A 1 220 ? -21.317 -6.256 25.428 1.00 88.62 220 GLU A N 1
ATOM 1701 C CA . GLU A 1 220 ? -22.768 -6.075 25.528 1.00 88.62 220 GLU A CA 1
ATOM 1702 C C . GLU A 1 220 ? -23.468 -7.383 25.902 1.00 88.62 220 GLU A C 1
ATOM 1704 O O . GLU A 1 220 ? -24.295 -7.398 26.815 1.00 88.62 220 GLU A O 1
ATOM 1709 N N . MET A 1 221 ? -23.080 -8.497 25.273 1.00 90.12 221 MET A N 1
ATOM 1710 C CA . MET A 1 221 ? -23.573 -9.827 25.637 1.00 90.12 221 MET A CA 1
ATOM 1711 C C . MET A 1 221 ? -23.288 -10.140 27.113 1.00 90.12 221 MET A C 1
ATOM 1713 O O . MET A 1 221 ? -24.182 -10.594 27.830 1.00 90.12 221 MET A O 1
ATOM 1717 N N . MET A 1 222 ? -22.066 -9.866 27.582 1.00 87.81 222 MET A N 1
ATOM 1718 C CA . MET A 1 222 ? -21.670 -10.112 28.968 1.00 87.81 222 MET A CA 1
ATOM 1719 C C . MET A 1 222 ? -22.528 -9.313 29.953 1.00 87.81 222 MET A C 1
ATOM 1721 O O . MET A 1 222 ? -23.001 -9.878 30.938 1.00 87.81 222 MET A O 1
ATOM 1725 N N . ILE A 1 223 ? -22.778 -8.025 29.683 1.00 87.44 223 ILE A N 1
ATOM 1726 C CA . ILE A 1 223 ? -23.661 -7.218 30.534 1.00 87.44 223 ILE A CA 1
ATOM 1727 C C . ILE A 1 223 ? -25.077 -7.786 30.520 1.00 87.44 223 ILE A C 1
ATOM 1729 O O . ILE A 1 223 ? -25.622 -8.018 31.595 1.00 87.44 223 ILE A O 1
ATOM 1733 N N . ILE A 1 224 ? -25.654 -8.066 29.347 1.00 90.12 224 ILE A N 1
ATOM 1734 C CA . ILE A 1 224 ? -27.041 -8.543 29.220 1.00 90.12 224 ILE A CA 1
ATOM 1735 C C . ILE A 1 224 ? -27.281 -9.828 30.025 1.00 90.12 224 ILE A C 1
ATOM 1737 O O . ILE A 1 224 ? -28.304 -9.941 30.700 1.00 90.12 224 ILE A O 1
ATOM 1741 N N . ILE A 1 225 ? -26.328 -10.765 30.018 1.00 91.69 225 ILE A N 1
ATOM 1742 C CA . ILE A 1 225 ? -26.414 -12.016 30.791 1.00 91.69 225 ILE A CA 1
ATOM 1743 C C . ILE A 1 225 ? -26.407 -11.750 32.307 1.00 91.69 225 ILE A C 1
ATOM 1745 O O . ILE A 1 225 ? -27.072 -12.453 33.068 1.00 91.69 225 ILE A O 1
ATOM 1749 N N . VAL A 1 226 ? -25.677 -10.729 32.758 1.00 89.56 226 VAL A N 1
ATOM 1750 C CA . VAL A 1 226 ? -25.493 -10.411 34.181 1.00 89.56 226 VAL A CA 1
ATOM 1751 C C . VAL A 1 226 ? -26.625 -9.528 34.741 1.00 89.56 226 VAL A C 1
ATOM 1753 O O . VAL A 1 226 ? -26.869 -9.556 35.948 1.00 89.56 226 VAL A O 1
ATOM 1756 N N . ILE A 1 227 ? -27.383 -8.815 33.893 1.00 90.75 227 ILE A N 1
ATOM 1757 C CA . ILE A 1 227 ? -28.546 -7.992 34.294 1.00 90.75 227 ILE A CA 1
ATOM 1758 C C . ILE A 1 227 ? -29.517 -8.727 35.235 1.00 90.75 227 ILE A C 1
ATOM 1760 O O . ILE A 1 227 ? -29.763 -8.202 36.322 1.00 90.75 227 ILE A O 1
ATOM 1764 N N . PRO A 1 228 ? -30.080 -9.908 34.897 1.00 88.25 228 PRO A N 1
ATOM 1765 C CA . PRO A 1 228 ? -31.060 -10.569 35.764 1.00 88.25 228 PRO A CA 1
ATOM 1766 C C . PRO A 1 228 ? -30.488 -10.919 37.144 1.00 88.25 228 PRO A C 1
ATOM 1768 O O . PRO A 1 228 ? -31.186 -10.803 38.150 1.00 88.25 228 PRO A O 1
ATOM 1771 N N . VAL A 1 229 ? -29.205 -11.282 37.209 1.00 88.06 229 VAL A N 1
ATOM 1772 C CA . VAL A 1 229 ? -28.510 -11.604 38.462 1.00 88.06 229 VAL A CA 1
ATOM 1773 C C . VAL A 1 229 ? -28.331 -10.350 39.322 1.00 88.06 229 VAL A C 1
ATOM 1775 O O . VAL A 1 229 ? -28.641 -10.371 40.512 1.00 88.06 229 VAL A O 1
ATOM 1778 N N . LEU A 1 230 ? -27.897 -9.234 38.726 1.00 86.25 230 LEU A N 1
ATOM 1779 C CA . LEU A 1 230 ? -27.749 -7.957 39.434 1.00 86.25 230 LEU A CA 1
ATOM 1780 C C . LEU A 1 230 ? -29.088 -7.412 39.930 1.00 86.25 230 LEU A C 1
ATOM 1782 O O . LEU A 1 230 ? -29.164 -6.924 41.053 1.00 86.25 230 LEU A O 1
ATOM 1786 N N . MET A 1 231 ? -30.145 -7.542 39.128 1.00 89.06 231 MET A N 1
ATOM 1787 C CA . MET A 1 231 ? -31.495 -7.122 39.508 1.00 89.06 231 MET A CA 1
ATOM 1788 C C . MET A 1 231 ? -32.039 -7.939 40.683 1.00 89.06 231 MET A C 1
ATOM 1790 O O . MET A 1 231 ? -32.683 -7.380 41.574 1.00 89.06 231 MET A O 1
ATOM 1794 N N . MET A 1 232 ? -31.729 -9.240 40.725 1.00 90.25 232 MET A N 1
ATOM 1795 C CA . MET A 1 232 ? -32.092 -10.109 41.843 1.00 90.25 232 MET A CA 1
ATOM 1796 C C . MET A 1 232 ? -31.355 -9.715 43.131 1.00 90.25 232 MET A C 1
ATOM 1798 O O . MET A 1 232 ? -31.989 -9.578 44.175 1.00 90.25 232 MET A O 1
ATOM 1802 N N . PHE A 1 233 ? -30.037 -9.487 43.069 1.00 87.56 233 PHE A N 1
ATOM 1803 C CA . PHE A 1 233 ? -29.244 -9.122 44.250 1.00 87.56 233 PHE A CA 1
ATOM 1804 C C . PHE A 1 233 ? -29.460 -7.682 44.725 1.00 87.56 233 PHE A C 1
ATOM 1806 O O . PHE A 1 233 ? -29.316 -7.418 45.916 1.00 87.56 233 PHE A O 1
ATOM 1813 N N . SER A 1 234 ? -29.832 -6.755 43.838 1.00 85.56 234 SER A N 1
ATOM 1814 C CA . SER A 1 234 ? -30.117 -5.366 44.217 1.00 85.56 234 SER A CA 1
ATOM 1815 C C . SER A 1 234 ? -31.565 -5.133 44.655 1.00 85.56 234 SER A C 1
ATOM 1817 O O . SER A 1 234 ? -31.961 -3.977 44.804 1.00 85.56 234 SER A O 1
ATOM 1819 N N . ALA A 1 235 ? -32.377 -6.190 44.788 1.00 88.75 235 ALA A N 1
ATOM 1820 C CA . ALA A 1 235 ? -33.799 -6.103 45.128 1.00 88.75 235 ALA A CA 1
ATOM 1821 C C . ALA A 1 235 ? -34.566 -5.057 44.288 1.00 88.75 235 ALA A C 1
ATOM 1823 O O . ALA A 1 235 ? -35.436 -4.357 44.801 1.00 88.75 235 ALA A O 1
ATOM 1824 N N . TYR A 1 236 ? -34.227 -4.934 42.997 1.00 85.50 236 TYR A N 1
ATOM 1825 C CA . TYR A 1 236 ? -34.817 -3.953 42.074 1.00 85.50 236 TYR A CA 1
ATOM 1826 C C . TYR A 1 236 ? -34.674 -2.477 42.505 1.00 85.50 236 TYR A C 1
ATOM 1828 O O . TYR A 1 236 ? -35.490 -1.638 42.121 1.00 85.50 236 TYR A O 1
ATOM 1836 N N . GLU A 1 237 ? -33.635 -2.126 43.275 1.00 89.94 237 GLU A N 1
ATOM 1837 C CA . GLU A 1 237 ? -33.362 -0.733 43.642 1.00 89.94 237 GLU A CA 1
ATOM 1838 C C . GLU A 1 237 ? -33.271 0.172 42.388 1.00 89.94 237 GLU A C 1
ATOM 1840 O O . GLU A 1 237 ? -32.461 -0.100 41.492 1.00 89.94 237 GLU A O 1
ATOM 1845 N N . PRO A 1 238 ? -34.035 1.284 42.313 1.00 84.94 238 PRO A N 1
ATOM 1846 C CA . PRO A 1 238 ? -34.056 2.164 41.139 1.00 84.94 238 PRO A CA 1
ATOM 1847 C C . PRO A 1 238 ? -32.674 2.696 40.758 1.00 84.94 238 PRO A C 1
ATOM 1849 O O . PRO A 1 238 ? -32.369 2.876 39.581 1.00 84.94 238 PRO A O 1
ATOM 1852 N N . LYS A 1 239 ? -31.812 2.906 41.758 1.00 80.75 239 LYS A N 1
ATOM 1853 C CA . LYS A 1 239 ? -30.432 3.343 41.559 1.00 80.75 239 LYS A CA 1
ATOM 1854 C C . LYS A 1 239 ? -29.639 2.353 40.700 1.00 80.75 239 LYS A C 1
ATOM 1856 O O . LYS A 1 239 ? -28.933 2.785 39.795 1.00 80.75 239 LYS A O 1
ATOM 1861 N N . THR A 1 240 ? -29.798 1.051 40.934 1.00 84.19 240 THR A N 1
ATOM 1862 C CA . THR A 1 240 ? -29.121 -0.011 40.172 1.00 84.19 240 THR A CA 1
ATOM 1863 C C . THR A 1 240 ? -29.661 -0.125 38.747 1.00 84.19 240 THR A C 1
ATOM 1865 O O . THR A 1 240 ? -28.901 -0.313 37.800 1.00 84.19 240 THR A O 1
ATOM 1868 N N . VAL A 1 241 ? -30.970 0.056 38.560 1.00 85.75 241 VAL A N 1
ATOM 1869 C CA . VAL A 1 241 ? -31.581 0.074 37.219 1.00 85.75 241 VAL A CA 1
ATOM 1870 C C . VAL A 1 241 ? -31.010 1.218 36.382 1.00 85.75 241 VAL A C 1
ATOM 1872 O O . VAL A 1 241 ? -30.655 1.034 35.214 1.00 85.75 241 VAL A O 1
ATOM 1875 N N . VAL A 1 242 ? -30.882 2.398 36.991 1.00 84.44 242 VAL A N 1
ATOM 1876 C CA . VAL A 1 242 ? -30.317 3.580 36.339 1.00 84.44 242 VAL A CA 1
ATOM 1877 C C . VAL A 1 242 ? -28.844 3.360 35.995 1.00 84.44 242 VAL A C 1
ATOM 1879 O O . VAL A 1 242 ? -28.457 3.634 34.862 1.00 84.44 242 VAL A O 1
ATOM 1882 N N . THR A 1 243 ? -28.023 2.815 36.899 1.00 82.69 243 THR A N 1
ATOM 1883 C CA . THR A 1 243 ? -26.597 2.575 36.606 1.00 82.69 243 THR A CA 1
ATOM 1884 C C . THR A 1 243 ? -26.390 1.549 35.493 1.00 82.69 243 THR A C 1
ATOM 1886 O O . THR A 1 243 ? -25.560 1.779 34.617 1.00 82.69 243 THR A O 1
ATOM 1889 N N . ILE A 1 244 ? -27.166 0.460 35.470 1.00 84.88 244 ILE A N 1
ATOM 1890 C CA . ILE A 1 244 ? -27.115 -0.549 34.398 1.00 84.88 244 ILE A CA 1
ATOM 1891 C C . ILE A 1 244 ? -27.530 0.065 33.055 1.00 84.88 244 ILE A C 1
ATOM 1893 O O . ILE A 1 244 ? -26.865 -0.152 32.042 1.00 84.88 244 ILE A O 1
ATOM 1897 N N . SER A 1 245 ? -28.591 0.877 33.044 1.00 85.25 245 SER A N 1
ATOM 1898 C CA . SER A 1 245 ? -29.058 1.563 31.831 1.00 85.25 245 SER A CA 1
ATOM 1899 C C . SER A 1 245 ? -28.010 2.545 31.300 1.00 85.25 245 SER A C 1
ATOM 1901 O O . SER A 1 245 ? -27.754 2.587 30.097 1.00 85.25 245 SER A O 1
ATOM 1903 N N . PHE A 1 246 ? -27.344 3.286 32.192 1.00 84.69 246 PHE A N 1
ATOM 1904 C CA . PHE A 1 246 ? -26.222 4.153 31.832 1.00 84.69 246 PHE A CA 1
ATOM 1905 C C . PHE A 1 246 ? -25.019 3.366 31.306 1.00 84.69 246 PHE A C 1
ATOM 1907 O O . PHE A 1 246 ? -24.392 3.810 30.349 1.00 84.69 246 PHE A O 1
ATOM 1914 N N . ALA A 1 247 ? -24.707 2.201 31.878 1.00 83.38 247 ALA A N 1
ATOM 1915 C CA . ALA A 1 247 ? -23.618 1.348 31.405 1.00 83.38 247 ALA A CA 1
ATOM 1916 C C . ALA A 1 247 ? -23.886 0.797 29.993 1.00 83.38 247 ALA A C 1
ATOM 1918 O O . ALA A 1 247 ? -23.001 0.831 29.140 1.00 83.38 247 ALA A O 1
ATOM 1919 N N . LEU A 1 248 ? -25.116 0.353 29.712 1.00 85.81 248 LEU A N 1
ATOM 1920 C CA . LEU A 1 248 ? -25.518 -0.076 28.368 1.00 85.81 248 LEU A CA 1
ATOM 1921 C C . LEU A 1 248 ? -25.483 1.078 27.364 1.00 85.81 248 LEU A C 1
ATOM 1923 O O . LEU A 1 248 ? -24.974 0.916 26.258 1.00 85.81 248 LEU A O 1
ATOM 1927 N N . PHE A 1 249 ? -25.979 2.254 27.755 1.00 86.56 249 PHE A N 1
ATOM 1928 C CA . PHE A 1 249 ? -25.889 3.455 26.928 1.00 86.56 249 PHE A CA 1
ATOM 1929 C C . PHE A 1 249 ? -24.430 3.824 26.627 1.00 86.56 249 PHE A C 1
ATOM 1931 O O . PHE A 1 249 ? -24.094 4.124 25.482 1.00 86.56 249 PHE A O 1
ATOM 1938 N N . ALA A 1 250 ? -23.556 3.745 27.634 1.00 86.12 250 ALA A N 1
ATOM 1939 C CA . ALA A 1 250 ? -22.132 4.002 27.487 1.00 86.12 250 ALA A CA 1
ATOM 1940 C C . ALA A 1 250 ? -21.504 3.084 26.437 1.00 86.12 250 ALA A C 1
ATOM 1942 O O . ALA A 1 250 ? -20.854 3.592 25.527 1.00 86.12 250 ALA A O 1
ATOM 1943 N N . LEU A 1 251 ? -21.728 1.768 26.550 1.00 86.00 251 LEU A N 1
ATOM 1944 C CA . LEU A 1 251 ? -21.181 0.767 25.632 1.00 86.00 251 LEU A CA 1
ATOM 1945 C C . LEU A 1 251 ? -21.711 0.935 24.209 1.00 86.00 251 LEU A C 1
ATOM 1947 O O . LEU A 1 251 ? -20.918 0.984 23.275 1.00 86.00 251 LEU A O 1
ATOM 1951 N N . MET A 1 252 ? -23.022 1.118 24.044 1.00 86.62 252 MET A N 1
ATOM 1952 C CA . MET A 1 252 ? -23.633 1.323 22.726 1.00 86.62 252 MET A CA 1
ATOM 1953 C C . MET A 1 252 ? -23.026 2.530 22.001 1.00 86.62 252 MET A C 1
ATOM 1955 O O . MET A 1 252 ? -22.782 2.488 20.792 1.00 86.62 252 MET A O 1
ATOM 1959 N N . PHE A 1 253 ? -22.736 3.600 22.746 1.00 87.06 253 PHE A N 1
ATOM 1960 C CA . PHE A 1 253 ? -22.176 4.835 22.204 1.00 87.06 253 PHE A CA 1
ATOM 1961 C C . PHE A 1 253 ? -20.662 4.764 21.929 1.00 87.06 253 PHE A C 1
ATOM 1963 O O . PHE A 1 253 ? -20.122 5.672 21.303 1.00 87.06 253 PHE A O 1
ATOM 1970 N N . ILE A 1 254 ? -19.960 3.690 22.318 1.00 86.62 254 ILE A N 1
ATOM 1971 C CA . ILE A 1 254 ? -18.542 3.501 21.962 1.00 86.62 254 ILE A CA 1
ATOM 1972 C C . ILE A 1 254 ? -18.361 3.385 20.439 1.00 86.62 254 ILE A C 1
ATOM 1974 O O . ILE A 1 254 ? -17.418 3.974 19.910 1.00 86.62 254 ILE A O 1
ATOM 1978 N N . THR A 1 255 ? -19.292 2.734 19.723 1.00 84.56 255 THR A N 1
ATOM 1979 C CA . THR A 1 255 ? -19.267 2.674 18.243 1.00 84.56 255 THR A CA 1
ATOM 1980 C C . THR A 1 255 ? -19.128 4.048 17.600 1.00 84.56 255 THR A C 1
ATOM 1982 O O . THR A 1 255 ? -18.346 4.218 16.670 1.00 84.56 255 THR A O 1
ATOM 1985 N N . PHE A 1 256 ? -19.851 5.047 18.112 1.00 85.69 256 PHE A N 1
ATOM 1986 C CA . PHE A 1 256 ? -19.800 6.411 17.596 1.00 85.69 256 PHE A CA 1
ATOM 1987 C C . PHE A 1 256 ? -18.384 6.994 17.680 1.00 85.69 256 PHE A C 1
ATOM 1989 O O . PHE A 1 256 ? -17.921 7.623 16.732 1.00 85.69 256 PHE A O 1
ATOM 1996 N N . TRP A 1 257 ? -17.671 6.752 18.783 1.00 84.88 257 TRP A N 1
ATOM 1997 C CA . TRP A 1 257 ? -16.302 7.238 18.965 1.00 84.88 257 TRP A CA 1
ATOM 1998 C C . TRP A 1 257 ? -15.298 6.540 18.047 1.00 84.88 257 TRP A C 1
ATOM 2000 O O . TRP A 1 257 ? -14.353 7.184 17.591 1.00 84.88 257 TRP A O 1
ATOM 2010 N N . TRP A 1 258 ? -15.502 5.257 17.743 1.00 82.81 258 TRP A N 1
ATOM 2011 C CA . TRP A 1 258 ? -14.686 4.544 16.758 1.00 82.81 258 TRP A CA 1
ATOM 2012 C C . TRP A 1 258 ? -14.917 5.046 15.337 1.00 82.81 258 TRP A C 1
ATOM 2014 O O . TRP A 1 258 ? -13.948 5.290 14.622 1.00 82.81 258 TRP A O 1
ATOM 2024 N N . GLU A 1 259 ? -16.169 5.275 14.948 1.00 82.94 259 GLU A N 1
ATOM 2025 C CA . GLU A 1 259 ? -16.500 5.840 13.636 1.00 82.94 259 GLU A CA 1
ATOM 2026 C C . GLU A 1 259 ? -15.996 7.282 13.495 1.00 82.94 259 GLU A C 1
ATOM 2028 O O . GLU A 1 259 ? -15.454 7.658 12.458 1.00 82.94 259 GLU A O 1
ATOM 2033 N N . LEU A 1 260 ? -16.073 8.083 14.563 1.00 84.06 260 LEU A N 1
ATOM 2034 C CA . LEU A 1 260 ? -15.479 9.419 14.593 1.00 84.06 260 LEU A CA 1
ATOM 2035 C C . LEU A 1 260 ? -13.953 9.362 14.443 1.00 84.06 260 LEU A C 1
ATOM 2037 O O . LEU A 1 260 ? -13.380 10.158 13.699 1.00 84.06 260 LEU A O 1
ATOM 2041 N N . ALA A 1 261 ? -13.293 8.427 15.133 1.00 80.44 261 ALA A N 1
ATOM 2042 C CA . ALA A 1 261 ? -11.853 8.228 15.008 1.00 80.44 261 ALA A CA 1
ATOM 2043 C C . ALA A 1 261 ? -11.466 7.798 13.584 1.00 80.44 261 ALA A C 1
ATOM 2045 O O . ALA A 1 261 ? -10.484 8.312 13.056 1.00 80.44 261 ALA A O 1
ATOM 2046 N N . GLY A 1 262 ? -12.239 6.912 12.947 1.00 78.25 262 GLY A N 1
ATOM 2047 C CA . GLY A 1 262 ? -12.026 6.492 11.558 1.00 78.25 262 GLY A CA 1
ATOM 2048 C C . GLY A 1 262 ? -12.250 7.600 10.544 1.00 78.25 262 GLY A C 1
ATOM 2049 O O . GLY A 1 262 ? -11.423 7.801 9.660 1.00 78.25 262 GLY A O 1
ATOM 2050 N N . TRP A 1 263 ? -13.299 8.391 10.724 1.00 80.94 263 TRP A N 1
ATOM 2051 C CA . TRP A 1 263 ? -13.537 9.545 9.873 1.00 80.94 263 TRP A CA 1
ATOM 2052 C C . TRP A 1 263 ? -12.434 10.606 10.007 1.00 80.94 263 TRP A C 1
ATOM 2054 O O . TRP A 1 263 ? -11.958 11.131 8.999 1.00 80.94 263 TRP A O 1
ATOM 2064 N N . LEU A 1 264 ? -12.000 10.914 11.236 1.00 79.88 264 LEU A N 1
ATOM 2065 C CA . LEU A 1 264 ? -10.925 11.884 11.466 1.00 79.88 264 LEU A CA 1
ATOM 2066 C C . LEU A 1 264 ? -9.596 11.383 10.889 1.00 79.88 264 LEU A C 1
ATOM 2068 O O . LEU A 1 264 ? -8.844 12.169 10.320 1.00 79.88 264 LEU A O 1
ATOM 2072 N N . ASP A 1 265 ? -9.339 10.080 10.997 1.00 76.19 265 ASP A N 1
ATOM 2073 C CA . ASP A 1 265 ? -8.187 9.401 10.407 1.00 76.19 265 ASP A CA 1
ATOM 2074 C C . ASP A 1 265 ? -8.160 9.553 8.881 1.00 76.19 265 ASP A C 1
ATOM 2076 O O . ASP A 1 265 ? -7.189 10.078 8.334 1.00 76.19 265 ASP A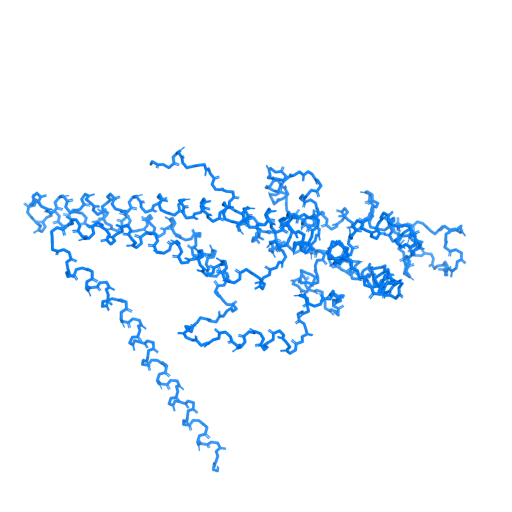 O 1
ATOM 2080 N N . ASP A 1 266 ? -9.251 9.199 8.196 1.00 73.69 266 ASP A N 1
ATOM 2081 C CA . ASP A 1 266 ? -9.351 9.325 6.738 1.00 73.69 266 ASP A CA 1
ATOM 2082 C C . ASP A 1 266 ? -9.217 10.790 6.284 1.00 73.69 266 ASP A C 1
ATOM 2084 O O . ASP A 1 266 ? -8.534 11.083 5.297 1.00 73.69 266 ASP A O 1
ATOM 2088 N N . ARG A 1 267 ? -9.804 11.743 7.025 1.00 76.06 267 ARG A N 1
ATOM 2089 C CA . ARG A 1 267 ? -9.686 13.179 6.721 1.00 76.06 267 ARG A CA 1
ATOM 2090 C C . ARG A 1 267 ? -8.284 13.715 6.940 1.00 76.06 267 ARG A C 1
ATOM 2092 O O . ARG A 1 267 ? -7.806 14.484 6.111 1.00 76.06 267 ARG A O 1
ATOM 2099 N N . MET A 1 268 ? -7.621 13.306 8.014 1.00 73.06 268 MET A N 1
ATOM 2100 C CA . MET A 1 268 ? -6.257 13.731 8.292 1.00 73.06 268 MET A CA 1
ATOM 2101 C C . MET A 1 268 ? -5.288 13.168 7.253 1.00 73.06 268 MET A C 1
ATOM 2103 O O . MET A 1 268 ? -4.459 13.917 6.748 1.00 73.06 268 MET A O 1
ATOM 2107 N N . ILE A 1 269 ? -5.435 11.893 6.872 1.00 69.88 269 ILE A N 1
ATOM 2108 C CA . ILE A 1 269 ? -4.661 11.280 5.782 1.00 69.88 269 ILE A CA 1
ATOM 2109 C C . ILE A 1 269 ? -4.907 12.041 4.477 1.00 69.88 269 ILE A C 1
ATOM 2111 O O . ILE A 1 269 ? -3.951 12.451 3.827 1.00 69.88 269 ILE A O 1
ATOM 2115 N N . THR A 1 270 ? -6.166 12.298 4.124 1.00 68.94 270 THR A N 1
ATOM 2116 C CA . THR A 1 270 ? -6.498 13.021 2.889 1.00 68.94 270 THR A CA 1
ATOM 2117 C C . THR A 1 270 ? -5.861 14.411 2.870 1.00 68.94 270 THR A C 1
ATOM 2119 O O . THR A 1 270 ? -5.180 14.744 1.912 1.00 68.94 270 THR A O 1
ATOM 2122 N N . ILE A 1 271 ? -6.001 15.202 3.939 1.00 69.69 271 ILE A N 1
ATOM 2123 C CA . ILE A 1 271 ? -5.439 16.562 4.013 1.00 69.69 271 ILE A CA 1
ATOM 2124 C C . ILE A 1 271 ? -3.907 16.540 3.998 1.00 69.69 271 ILE A C 1
ATOM 2126 O O . ILE A 1 271 ? -3.289 17.368 3.331 1.00 69.69 271 ILE A O 1
ATOM 2130 N N . LEU A 1 272 ? -3.272 15.615 4.720 1.00 66.25 272 LEU A N 1
ATOM 2131 C CA . LEU A 1 272 ? -1.812 15.526 4.766 1.00 66.25 272 LEU A CA 1
ATOM 2132 C C . LEU A 1 272 ? -1.222 15.125 3.418 1.00 66.25 272 LEU A C 1
ATOM 2134 O O . LEU A 1 272 ? -0.268 15.753 2.981 1.00 66.25 272 LEU A O 1
ATOM 2138 N N . TYR A 1 273 ? -1.792 14.130 2.740 1.00 62.34 273 TYR A N 1
ATOM 2139 C CA . TYR A 1 273 ? -1.276 13.698 1.441 1.00 62.34 273 TYR A CA 1
ATOM 2140 C C . TYR A 1 273 ? -1.657 14.660 0.306 1.00 62.34 273 TYR A C 1
ATOM 2142 O O . TYR A 1 273 ? -0.851 14.876 -0.596 1.00 62.34 273 TYR A O 1
ATOM 2150 N N . ASP A 1 274 ? -2.818 15.318 0.376 1.00 61.69 274 ASP A N 1
ATOM 2151 C CA . ASP A 1 274 ? -3.203 16.376 -0.568 1.00 61.69 274 ASP A CA 1
ATOM 2152 C C . ASP A 1 274 ? -2.293 17.609 -0.413 1.00 61.69 274 ASP A C 1
ATOM 2154 O O . ASP A 1 274 ? -1.712 18.086 -1.386 1.00 61.69 274 ASP A O 1
ATOM 2158 N N . SER A 1 275 ? -2.036 18.056 0.823 1.00 58.12 275 SER A N 1
ATOM 2159 C CA . SER A 1 275 ? -1.101 19.161 1.097 1.00 58.12 275 SER A CA 1
ATOM 2160 C C . SER A 1 275 ? 0.357 18.818 0.776 1.00 58.12 275 SER A C 1
ATOM 2162 O O . SER A 1 275 ? 1.076 19.667 0.252 1.00 58.12 275 SER A O 1
ATOM 2164 N N . MET A 1 276 ? 0.787 17.576 1.011 1.00 54.75 276 MET A N 1
ATOM 2165 C CA . MET A 1 276 ? 2.109 17.079 0.615 1.00 54.75 276 MET A CA 1
ATOM 2166 C C . MET A 1 276 ? 2.265 17.042 -0.914 1.00 54.75 276 MET A C 1
ATOM 2168 O O . MET A 1 276 ? 3.333 17.391 -1.423 1.00 54.75 276 MET A O 1
ATOM 2172 N N . SER A 1 277 ? 1.197 16.706 -1.649 1.00 50.56 277 SER A N 1
ATOM 2173 C CA . SER A 1 277 ? 1.175 16.784 -3.114 1.00 50.56 277 SER A CA 1
ATOM 2174 C C . SER A 1 277 ? 1.191 18.225 -3.632 1.00 50.56 277 SER A C 1
ATOM 2176 O O . SER A 1 277 ? 1.931 18.537 -4.564 1.00 50.56 277 SER A O 1
ATOM 2178 N N . ALA A 1 278 ? 0.473 19.138 -2.969 1.00 51.81 278 ALA A N 1
ATOM 2179 C CA . ALA A 1 278 ? 0.441 20.558 -3.311 1.00 51.81 278 ALA A CA 1
ATOM 2180 C C . ALA A 1 278 ? 1.769 21.278 -3.015 1.00 51.81 278 ALA A C 1
ATOM 2182 O O . ALA A 1 278 ? 2.118 22.241 -3.696 1.00 51.81 278 ALA A O 1
ATOM 2183 N N . GLN A 1 279 ? 2.521 20.812 -2.015 1.00 44.78 279 GLN A N 1
ATOM 2184 C CA . GLN A 1 279 ? 3.836 21.348 -1.650 1.00 44.78 279 GLN A CA 1
ATOM 2185 C C . GLN A 1 279 ? 4.993 20.679 -2.413 1.00 44.78 279 GLN A C 1
ATOM 2187 O O . GLN A 1 279 ? 6.140 21.081 -2.238 1.00 44.78 279 GLN A O 1
ATOM 2192 N N . GLY A 1 280 ? 4.717 19.683 -3.267 1.00 42.00 280 GLY A N 1
ATOM 2193 C CA . GLY A 1 280 ? 5.735 18.979 -4.059 1.00 42.00 280 GLY A CA 1
ATOM 2194 C C . GLY A 1 280 ? 6.654 18.058 -3.247 1.00 42.00 280 GLY A C 1
ATOM 2195 O O . GLY A 1 280 ? 7.649 17.574 -3.778 1.00 42.00 280 GLY A O 1
ATOM 2196 N N . ILE A 1 281 ? 6.315 17.807 -1.979 1.00 40.56 281 ILE A N 1
ATOM 2197 C CA . ILE A 1 281 ? 7.067 16.950 -1.050 1.00 40.56 281 ILE A CA 1
ATOM 2198 C C . ILE A 1 281 ? 6.659 15.476 -1.228 1.00 40.56 281 ILE A C 1
ATOM 2200 O O . ILE A 1 281 ? 7.363 14.579 -0.777 1.00 40.56 281 ILE A O 1
ATOM 2204 N N . SER A 1 282 ? 5.547 15.203 -1.923 1.00 40.12 282 SER A N 1
ATOM 2205 C CA . SER A 1 282 ? 5.130 13.833 -2.226 1.00 40.12 282 SER A CA 1
ATOM 2206 C C . SER A 1 282 ? 6.059 13.200 -3.258 1.00 40.12 282 SER A C 1
ATOM 2208 O O . SER A 1 282 ? 6.188 13.707 -4.380 1.00 40.12 282 SER A O 1
ATOM 2210 N N . ASN A 1 283 ? 6.614 12.034 -2.931 1.00 48.72 283 ASN A N 1
ATOM 2211 C CA . ASN A 1 283 ? 7.556 11.281 -3.758 1.00 48.72 283 ASN A CA 1
ATOM 2212 C C . ASN A 1 283 ? 6.919 10.621 -4.999 1.00 48.72 283 ASN A C 1
ATOM 2214 O O . ASN A 1 283 ? 7.472 9.699 -5.598 1.00 48.72 283 ASN A O 1
ATOM 2218 N N . SER A 1 284 ? 5.713 11.041 -5.392 1.00 47.03 284 SER A N 1
ATOM 2219 C CA . SER A 1 284 ? 4.903 10.420 -6.441 1.00 47.03 284 SER A CA 1
ATOM 2220 C C . SER A 1 284 ? 3.989 11.436 -7.137 1.00 47.03 284 SER A C 1
ATOM 2222 O O . SER A 1 284 ? 3.466 12.341 -6.504 1.00 47.03 284 SER A O 1
ATOM 2224 N N . SER A 1 285 ? 3.723 11.234 -8.432 1.00 45.78 285 SER A N 1
ATOM 2225 C CA . SER A 1 285 ? 2.720 11.975 -9.226 1.00 45.78 285 SER A CA 1
ATOM 2226 C C . SER A 1 285 ? 1.266 11.682 -8.831 1.00 45.78 285 SER A C 1
ATOM 2228 O O . SER A 1 285 ? 0.351 12.268 -9.399 1.00 45.78 285 SER A O 1
ATOM 2230 N N . VAL A 1 286 ? 1.056 10.762 -7.884 1.00 51.00 286 VAL A N 1
ATOM 2231 C CA . VAL A 1 286 ? -0.254 10.368 -7.362 1.00 51.00 286 VAL A CA 1
ATOM 2232 C C . VAL A 1 286 ? -0.218 10.525 -5.836 1.00 51.00 286 VAL A C 1
ATOM 2234 O O . VAL A 1 286 ? 0.573 9.815 -5.202 1.00 51.00 286 VAL A O 1
ATOM 2237 N N . PRO A 1 287 ? -1.059 11.392 -5.236 1.00 50.47 287 PRO A N 1
ATOM 2238 C CA . PRO A 1 287 ? -1.001 11.735 -3.808 1.00 50.47 287 PRO A CA 1
ATOM 2239 C C . PRO A 1 287 ? -1.069 10.526 -2.863 1.00 50.47 287 PRO A C 1
ATOM 2241 O O . PRO A 1 287 ? -0.470 10.528 -1.794 1.00 50.47 287 PRO A O 1
ATOM 2244 N N . PHE A 1 288 ? -1.769 9.461 -3.264 1.00 54.25 288 PHE A N 1
ATOM 2245 C CA . PHE A 1 288 ? -2.020 8.291 -2.418 1.00 54.25 288 PHE A CA 1
ATOM 2246 C C . PHE A 1 288 ? -1.083 7.095 -2.696 1.00 54.25 288 PHE A C 1
ATOM 2248 O O . PHE A 1 288 ? -1.038 6.149 -1.911 1.00 54.25 288 PHE A O 1
ATOM 2255 N N . ALA A 1 289 ? -0.274 7.129 -3.765 1.00 54.91 289 ALA A N 1
ATOM 2256 C CA . ALA A 1 289 ? 0.659 6.038 -4.081 1.00 54.91 289 ALA A CA 1
ATOM 2257 C C . ALA A 1 289 ? 1.740 5.860 -3.004 1.00 54.91 289 ALA A C 1
ATOM 2259 O O . ALA A 1 289 ? 2.102 4.735 -2.661 1.00 54.91 289 ALA A O 1
ATOM 2260 N N . GLU A 1 290 ? 2.216 6.970 -2.444 1.00 57.66 290 GLU A N 1
ATOM 2261 C CA . GLU A 1 290 ? 3.230 6.984 -1.390 1.00 57.66 290 GLU A CA 1
ATOM 2262 C C . GLU A 1 290 ? 2.693 6.455 -0.058 1.00 57.66 290 GLU A C 1
ATOM 2264 O O . GLU A 1 290 ? 3.382 5.724 0.654 1.00 57.66 290 GLU A O 1
ATOM 2269 N N . PHE A 1 291 ? 1.425 6.743 0.249 1.00 57.16 291 PHE A N 1
ATOM 2270 C CA . PHE A 1 291 ? 0.751 6.116 1.377 1.00 57.16 291 PHE A CA 1
ATOM 2271 C C . PHE A 1 291 ? 0.721 4.593 1.219 1.00 57.16 291 PHE A C 1
ATOM 2273 O O . PHE A 1 291 ? 0.953 3.883 2.188 1.00 57.16 291 PHE A O 1
ATOM 2280 N N . VAL A 1 292 ? 0.494 4.059 0.018 1.00 58.22 292 VAL A N 1
ATOM 2281 C CA . VAL A 1 292 ? 0.465 2.606 -0.208 1.00 58.22 292 VAL A CA 1
ATOM 2282 C C . VAL A 1 292 ? 1.862 1.973 -0.098 1.00 58.22 292 VAL A C 1
ATOM 2284 O O . VAL A 1 292 ? 1.985 0.876 0.453 1.00 58.22 292 VAL A O 1
ATOM 2287 N N . SER A 1 293 ? 2.927 2.650 -0.538 1.00 54.12 293 SER A N 1
ATOM 2288 C CA . SER A 1 293 ? 4.291 2.092 -0.559 1.00 54.12 293 SER A CA 1
ATOM 2289 C C . SER A 1 293 ? 5.105 2.297 0.735 1.00 54.12 293 SER A C 1
ATOM 2291 O O . SER A 1 293 ? 5.835 1.388 1.137 1.00 54.12 293 SER A O 1
ATOM 2293 N N . SER A 1 294 ? 4.962 3.426 1.441 1.00 53.81 294 SER A N 1
ATOM 2294 C CA . SER A 1 294 ? 5.877 3.824 2.531 1.00 53.81 294 SER A CA 1
ATOM 2295 C C . SER A 1 294 ? 5.499 3.261 3.906 1.00 53.81 294 SER A C 1
ATOM 2297 O O . SER A 1 294 ? 4.553 3.724 4.542 1.00 53.81 294 SER A O 1
ATOM 2299 N N . THR A 1 295 ? 6.247 2.283 4.435 1.00 47.28 295 THR A N 1
ATOM 2300 C CA . THR A 1 295 ? 6.092 1.832 5.841 1.00 47.28 295 THR A CA 1
ATOM 2301 C C . THR A 1 295 ? 6.837 2.673 6.871 1.00 47.28 295 THR A C 1
ATOM 2303 O O . THR A 1 295 ? 6.528 2.559 8.055 1.00 47.28 295 THR A O 1
ATOM 2306 N N . ALA A 1 296 ? 7.822 3.472 6.454 1.00 43.03 296 ALA A N 1
ATOM 2307 C CA . ALA A 1 296 ? 8.718 4.166 7.374 1.00 43.03 296 ALA A CA 1
ATOM 2308 C C . ALA A 1 296 ? 8.200 5.550 7.779 1.00 43.03 296 ALA A C 1
ATOM 2310 O O . ALA A 1 296 ? 8.309 5.879 8.949 1.00 43.03 296 ALA A O 1
ATOM 2311 N N . ASP A 1 297 ? 7.541 6.308 6.898 1.00 44.09 297 ASP A N 1
ATOM 2312 C CA . ASP A 1 297 ? 7.003 7.637 7.260 1.00 44.09 297 ASP A CA 1
ATOM 2313 C C . ASP A 1 297 ? 5.636 7.574 7.967 1.00 44.09 297 ASP A C 1
ATOM 2315 O O . ASP A 1 297 ? 5.128 8.564 8.488 1.00 44.09 297 ASP A O 1
ATOM 2319 N N . GLY A 1 298 ? 5.048 6.377 8.061 1.00 47.34 298 GLY A N 1
ATOM 2320 C CA . GLY A 1 298 ? 3.738 6.136 8.670 1.00 47.34 298 GLY A CA 1
ATOM 2321 C C . GLY A 1 298 ? 3.740 5.810 10.168 1.00 47.34 298 GLY A C 1
ATOM 2322 O O . GLY A 1 298 ? 2.662 5.601 10.721 1.00 47.34 298 GLY A O 1
ATOM 2323 N N . TRP A 1 299 ? 4.892 5.730 10.850 1.00 45.56 299 TRP A N 1
ATOM 2324 C CA . TRP A 1 299 ? 4.940 5.245 12.244 1.00 45.56 299 TRP A CA 1
ATOM 2325 C C . TRP A 1 299 ? 4.326 6.227 13.251 1.00 45.56 299 TRP A C 1
ATOM 2327 O O . TRP A 1 299 ? 3.571 5.805 14.125 1.00 45.56 299 TRP A O 1
ATOM 2337 N N . ILE A 1 300 ? 4.586 7.530 13.102 1.00 48.97 300 ILE A N 1
ATOM 2338 C CA . ILE A 1 300 ? 3.995 8.581 13.948 1.00 48.97 300 ILE A CA 1
ATOM 2339 C C . ILE A 1 300 ? 2.491 8.672 13.716 1.00 48.97 300 ILE A C 1
ATOM 2341 O O . ILE A 1 300 ? 1.718 8.746 14.668 1.00 48.97 300 ILE A O 1
ATOM 2345 N N . MET A 1 301 ? 2.068 8.568 12.459 1.00 55.38 301 MET A N 1
ATOM 2346 C CA . MET A 1 301 ? 0.659 8.583 12.092 1.00 55.38 301 MET A CA 1
ATOM 2347 C C . MET A 1 301 ? -0.062 7.347 12.639 1.00 55.38 301 MET A C 1
ATOM 2349 O O . MET A 1 301 ? -1.099 7.479 13.278 1.00 55.38 301 MET A O 1
ATOM 2353 N N . ASN A 1 302 ? 0.494 6.144 12.482 1.00 55.69 302 ASN A N 1
ATOM 2354 C CA . ASN A 1 302 ? -0.102 4.920 13.026 1.00 55.69 302 ASN A CA 1
ATOM 2355 C C . ASN A 1 302 ? -0.110 4.890 14.563 1.00 55.69 302 ASN A C 1
ATOM 2357 O O . ASN A 1 302 ? -1.071 4.385 15.135 1.00 55.69 302 ASN A O 1
ATOM 2361 N N . LEU A 1 303 ? 0.894 5.467 15.232 1.00 57.06 303 LEU A N 1
ATOM 2362 C CA . LEU A 1 303 ? 0.926 5.585 16.693 1.00 57.06 303 LEU A CA 1
ATOM 2363 C C . LEU A 1 303 ? -0.145 6.559 17.203 1.00 57.06 303 LEU A C 1
ATOM 2365 O O . LEU A 1 303 ? -0.970 6.189 18.034 1.00 57.06 303 LEU A O 1
ATOM 2369 N N . VAL A 1 304 ? -0.151 7.795 16.699 1.00 60.09 304 VAL A N 1
ATOM 2370 C CA . VAL A 1 304 ? -1.084 8.844 17.143 1.00 60.09 304 VAL A CA 1
ATOM 2371 C C . VAL A 1 304 ? -2.531 8.434 16.857 1.00 60.09 304 VAL A C 1
ATOM 2373 O O . VAL A 1 304 ? -3.414 8.627 17.691 1.00 60.09 304 VAL A O 1
ATOM 2376 N N . LEU A 1 305 ? -2.769 7.782 15.718 1.00 63.38 305 LEU A N 1
ATOM 2377 C CA . LEU A 1 305 ? -4.110 7.389 15.295 1.00 63.38 305 LEU A CA 1
ATOM 2378 C C . LEU A 1 305 ? -4.551 6.067 15.928 1.00 63.38 305 LEU A C 1
ATOM 2380 O O . LEU A 1 305 ? -5.716 5.941 16.288 1.00 63.38 305 LEU A O 1
ATOM 2384 N N . GLY A 1 306 ? -3.641 5.115 16.159 1.00 63.81 306 GLY A N 1
ATOM 2385 C CA . GLY A 1 306 ? -3.915 3.923 16.969 1.00 63.81 306 GLY A CA 1
ATOM 2386 C C . GLY A 1 306 ? -4.307 4.286 18.404 1.00 63.81 306 GLY A C 1
ATOM 2387 O O . GLY A 1 306 ? -5.230 3.696 18.966 1.00 63.81 306 GLY A O 1
ATOM 2388 N N . MET A 1 307 ? -3.689 5.332 18.960 1.00 65.31 307 MET A N 1
ATOM 2389 C CA . MET A 1 307 ? -4.053 5.866 20.270 1.00 65.31 307 MET A CA 1
ATOM 2390 C C . MET A 1 307 ? -5.441 6.512 20.281 1.00 65.31 307 MET A C 1
ATOM 2392 O O . MET A 1 307 ? -6.140 6.360 21.275 1.00 65.31 307 MET A O 1
ATOM 2396 N N . MET A 1 308 ? -5.906 7.159 19.206 1.00 74.31 308 MET A N 1
ATOM 2397 C CA . MET A 1 308 ? -7.256 7.755 19.172 1.00 74.31 308 MET A CA 1
ATOM 2398 C C . MET A 1 308 ? -8.376 6.724 19.345 1.00 74.31 308 MET A C 1
ATOM 2400 O O . MET A 1 308 ? -9.333 6.988 20.070 1.00 74.31 308 MET A O 1
ATOM 2404 N N . TYR A 1 309 ? -8.236 5.531 18.761 1.00 75.12 309 TYR A N 1
ATOM 2405 C CA . TYR A 1 309 ? -9.230 4.456 18.897 1.00 75.12 309 TYR A CA 1
ATOM 2406 C C . TYR A 1 309 ? -9.341 3.898 20.322 1.00 75.12 309 TYR A C 1
ATOM 2408 O O . TYR A 1 309 ? -10.345 3.268 20.650 1.00 75.12 309 TYR A O 1
ATOM 2416 N N . ILE A 1 310 ? -8.341 4.142 21.172 1.00 76.81 310 ILE A N 1
ATOM 2417 C CA . ILE A 1 310 ? -8.341 3.751 22.587 1.00 76.81 310 ILE A CA 1
ATOM 2418 C C . ILE A 1 310 ? -8.714 4.962 23.458 1.00 76.81 310 ILE A C 1
ATOM 2420 O O . ILE A 1 310 ? -9.588 4.875 24.316 1.00 76.81 310 ILE A O 1
ATOM 2424 N N . VAL A 1 311 ? -8.092 6.118 23.216 1.00 80.50 311 VAL A N 1
ATOM 2425 C CA . VAL A 1 311 ? -8.257 7.348 24.001 1.00 80.50 311 VAL A CA 1
ATOM 2426 C C . VAL A 1 311 ? -9.669 7.912 23.887 1.00 80.50 311 VAL A C 1
ATOM 2428 O O . VAL A 1 311 ? -10.210 8.336 24.901 1.00 80.50 311 VAL A O 1
ATOM 2431 N N . PHE A 1 312 ? -10.298 7.900 22.708 1.00 85.50 312 PHE A N 1
ATOM 2432 C CA . PHE A 1 312 ? -11.641 8.469 22.536 1.00 85.50 312 PHE A CA 1
ATOM 2433 C C . PHE A 1 312 ? -12.714 7.687 23.317 1.00 85.50 312 PHE A C 1
ATOM 2435 O O . PHE A 1 312 ? -13.431 8.307 24.108 1.00 85.50 312 PHE A O 1
ATOM 2442 N N . PRO A 1 313 ? -12.795 6.344 23.215 1.00 84.06 313 PRO A N 1
ATOM 2443 C CA . PRO A 1 313 ? -13.670 5.562 24.087 1.00 84.06 313 PRO A CA 1
ATOM 2444 C C . PRO A 1 313 ? -13.332 5.700 25.575 1.00 84.06 313 PRO A C 1
ATOM 2446 O O . PRO A 1 313 ? -14.241 5.802 26.395 1.00 84.06 313 PRO A O 1
ATOM 2449 N N . MET A 1 314 ? -12.044 5.735 25.946 1.00 81.12 314 MET A N 1
ATOM 2450 C CA . MET A 1 314 ? -11.646 5.919 27.350 1.00 81.12 314 MET A CA 1
ATOM 2451 C C . MET A 1 314 ? -12.076 7.281 27.893 1.00 81.12 314 MET A C 1
ATOM 2453 O O . MET A 1 314 ? -12.534 7.370 29.029 1.00 81.12 314 MET A O 1
ATOM 2457 N N . PHE A 1 315 ? -11.963 8.334 27.087 1.00 84.31 315 PHE A N 1
ATOM 2458 C CA . PHE A 1 315 ? -12.428 9.670 27.433 1.00 84.31 315 PHE A CA 1
ATOM 2459 C C . PHE A 1 315 ? -13.946 9.690 27.650 1.00 84.31 315 PHE A C 1
ATOM 2461 O O . PHE A 1 315 ? -14.410 10.216 28.658 1.00 84.31 315 PHE A O 1
ATOM 2468 N N . TRP A 1 316 ? -14.717 9.048 26.768 1.00 85.50 316 TRP A N 1
ATOM 2469 C CA . TRP A 1 316 ? -16.166 8.894 26.917 1.00 85.50 316 TRP A CA 1
ATOM 2470 C C . TRP A 1 316 ? -16.558 8.174 28.211 1.00 85.50 316 TRP A C 1
ATOM 2472 O O . TRP A 1 316 ? -17.331 8.705 29.010 1.00 85.50 316 TRP A O 1
ATOM 2482 N N . VAL A 1 317 ? -15.985 6.994 28.453 1.00 82.94 317 VAL A N 1
ATOM 2483 C CA . VAL A 1 317 ? -16.258 6.205 29.663 1.00 82.94 317 VAL A CA 1
ATOM 2484 C C . VAL A 1 317 ? -15.798 6.957 30.919 1.00 82.94 317 VAL A C 1
ATOM 2486 O O . VAL A 1 317 ? -16.502 6.961 31.929 1.00 82.94 317 VAL A O 1
ATOM 2489 N N . GLY A 1 318 ? -14.661 7.654 30.851 1.00 79.81 318 GLY A N 1
ATOM 2490 C CA . GLY A 1 318 ? -14.143 8.491 31.932 1.00 79.81 318 GLY A CA 1
ATOM 2491 C C . GLY A 1 318 ? -15.064 9.664 32.276 1.00 79.81 318 GLY A C 1
ATOM 2492 O O . GLY A 1 318 ? -15.345 9.893 33.452 1.00 79.81 318 GLY A O 1
ATOM 2493 N N . MET A 1 319 ? -15.600 10.363 31.270 1.00 80.19 319 MET A N 1
ATOM 2494 C CA . MET A 1 319 ? -16.570 11.445 31.478 1.00 80.19 319 MET A CA 1
ATOM 2495 C C . MET A 1 319 ? -17.867 10.943 32.119 1.00 80.19 319 MET A C 1
ATOM 2497 O O . MET A 1 319 ? -18.386 11.582 33.034 1.00 80.19 319 MET A O 1
ATOM 2501 N N . LEU A 1 320 ? -18.372 9.780 31.698 1.00 76.75 320 LEU A N 1
ATOM 2502 C CA . LEU A 1 320 ? -19.549 9.169 32.323 1.00 76.75 320 LEU A CA 1
ATOM 2503 C C . LEU A 1 320 ? -19.288 8.765 33.782 1.00 76.75 320 LEU A C 1
ATOM 2505 O O . LEU A 1 320 ? -20.172 8.908 34.628 1.00 76.75 320 LEU A O 1
ATOM 2509 N N . GLY A 1 321 ? -18.060 8.343 34.101 1.00 67.12 321 GLY A N 1
ATOM 2510 C CA . GLY A 1 321 ? -17.621 8.082 35.473 1.00 67.12 321 GLY A CA 1
ATOM 2511 C C . GLY A 1 321 ? -17.608 9.329 36.366 1.00 67.12 321 GLY A C 1
ATOM 2512 O O . GLY A 1 321 ? -17.840 9.224 37.567 1.00 67.12 321 GLY A O 1
ATOM 2513 N N . TRP A 1 322 ? -17.396 10.520 35.804 1.00 63.78 322 TRP A N 1
ATOM 2514 C CA . TRP A 1 322 ? -17.439 11.781 36.557 1.00 63.78 322 TRP A CA 1
ATOM 2515 C C . TRP A 1 322 ? -18.856 12.293 36.836 1.00 63.78 322 TRP A C 1
ATOM 2517 O O . TRP A 1 322 ? -19.073 12.963 37.843 1.00 63.78 322 TRP A O 1
ATOM 2527 N N . ILE A 1 323 ? -19.823 11.961 35.978 1.00 59.41 323 ILE A N 1
ATOM 2528 C CA . ILE A 1 323 ? -21.229 12.375 36.124 1.00 59.41 323 ILE A CA 1
ATOM 2529 C C . ILE A 1 323 ? -22.005 11.404 37.043 1.00 59.41 323 ILE A C 1
ATOM 2531 O O . ILE A 1 323 ? -22.990 11.788 37.676 1.00 59.41 323 ILE A O 1
ATOM 2535 N N . GLY A 1 324 ? -21.537 10.159 37.189 1.00 51.47 324 GLY A N 1
ATOM 2536 C CA . GLY A 1 324 ? -22.080 9.173 38.124 1.00 51.47 324 GLY A CA 1
ATOM 2537 C C . GLY A 1 324 ? -21.553 9.351 39.552 1.00 51.47 324 GLY A C 1
ATOM 2538 O O . GLY A 1 324 ? -20.367 9.155 39.817 1.00 51.47 324 GLY A O 1
ATOM 2539 N N . PHE A 1 325 ? -22.448 9.680 40.491 1.00 50.09 325 PHE A N 1
ATOM 2540 C CA . PHE A 1 325 ? -22.190 9.734 41.938 1.00 50.09 325 PHE A CA 1
ATOM 2541 C C . PHE A 1 325 ? -21.199 8.643 42.406 1.00 50.09 325 PHE A C 1
ATOM 2543 O O . PHE A 1 325 ? -21.513 7.455 42.383 1.00 50.09 325 PHE A O 1
ATOM 2550 N N . LYS A 1 326 ? -20.021 9.076 42.882 1.00 48.69 326 LYS A N 1
ATOM 2551 C CA . LYS A 1 326 ? -18.956 8.258 43.496 1.00 48.69 326 LYS A CA 1
ATOM 2552 C C . LYS A 1 326 ? -18.452 7.060 42.661 1.00 48.69 326 LYS A C 1
ATOM 2554 O O . LYS A 1 326 ? -18.211 5.996 43.216 1.00 48.69 326 LYS A O 1
ATOM 2559 N N . ALA A 1 327 ? -18.136 7.239 41.378 1.00 45.47 327 ALA A N 1
ATOM 2560 C CA . ALA A 1 327 ? -17.296 6.275 40.642 1.00 45.47 327 ALA A CA 1
ATOM 2561 C C . ALA A 1 327 ? -15.775 6.431 40.908 1.00 45.47 327 ALA A C 1
ATOM 2563 O O . ALA A 1 327 ? -14.949 5.969 40.120 1.00 45.47 327 ALA A O 1
ATOM 2564 N N . GLY A 1 328 ? -15.385 7.071 42.019 1.00 45.88 328 GLY A N 1
ATOM 2565 C CA . GLY A 1 328 ? -13.981 7.211 42.422 1.00 45.88 328 GLY A CA 1
ATOM 2566 C C . GLY A 1 328 ? -13.282 5.862 42.623 1.00 45.88 328 GLY A C 1
ATOM 2567 O O . GLY A 1 328 ? -12.122 5.725 42.258 1.00 45.88 328 GLY A O 1
ATOM 2568 N N . GLU A 1 329 ? -14.000 4.837 43.094 1.00 50.00 329 GLU A N 1
ATOM 2569 C CA . GLU A 1 329 ? -13.441 3.489 43.270 1.00 50.00 329 GLU A CA 1
ATOM 2570 C C . GLU A 1 329 ? -13.305 2.701 41.962 1.00 50.00 329 GLU A C 1
ATOM 2572 O O . GLU A 1 329 ? -12.361 1.932 41.831 1.00 50.00 329 GLU A O 1
ATOM 2577 N N . LEU A 1 330 ? -14.175 2.906 40.964 1.00 45.25 330 LEU A N 1
ATOM 2578 C CA . LEU A 1 330 ? -14.089 2.178 39.689 1.00 45.25 330 LEU A CA 1
ATOM 2579 C C . LEU A 1 330 ? -12.975 2.739 38.791 1.00 45.25 330 LEU A C 1
ATOM 2581 O O . LEU A 1 330 ? -12.234 1.975 38.177 1.00 45.25 330 LEU A O 1
ATOM 2585 N N . ALA A 1 331 ? -12.793 4.064 38.772 1.00 49.16 331 ALA A N 1
ATOM 2586 C CA . ALA A 1 331 ? -11.649 4.698 38.115 1.00 49.16 331 ALA A CA 1
ATOM 2587 C C . ALA A 1 331 ? -10.320 4.296 38.784 1.00 49.16 331 ALA A C 1
ATOM 2589 O O . ALA A 1 331 ? -9.318 4.080 38.104 1.00 49.16 331 ALA A O 1
ATOM 2590 N N . GLN A 1 332 ? -10.325 4.120 40.109 1.00 50.47 332 GLN A N 1
ATOM 2591 C CA . GLN A 1 332 ? -9.172 3.647 40.876 1.00 50.47 332 GLN A CA 1
ATOM 2592 C C . GLN A 1 332 ? -8.948 2.129 40.743 1.00 50.47 332 GLN A C 1
ATOM 2594 O O . GLN A 1 332 ? -7.810 1.673 40.819 1.00 50.47 332 GLN A O 1
ATOM 2599 N N . ALA A 1 333 ? -9.998 1.345 40.475 1.00 51.53 333 ALA A N 1
ATOM 2600 C CA . ALA A 1 333 ? -9.914 -0.076 40.138 1.00 51.53 333 ALA A CA 1
ATOM 2601 C C . ALA A 1 333 ? -9.448 -0.310 38.694 1.00 51.53 333 ALA A C 1
ATOM 2603 O O . ALA A 1 333 ? -8.715 -1.261 38.459 1.00 51.53 333 ALA A O 1
ATOM 2604 N N . MET A 1 334 ? -9.783 0.566 37.738 1.00 47.12 334 MET A N 1
ATOM 2605 C CA . MET A 1 334 ? -9.191 0.535 36.394 1.00 47.12 334 MET A CA 1
ATOM 2606 C C . MET A 1 334 ? -7.751 1.056 36.379 1.00 47.12 334 MET A C 1
ATOM 2608 O O . MET A 1 334 ? -6.919 0.479 35.685 1.00 47.12 334 MET A O 1
ATOM 2612 N N . SER A 1 335 ? -7.408 2.078 37.176 1.00 53.91 335 SER A N 1
ATOM 2613 C CA . SER A 1 335 ? -6.009 2.517 37.295 1.00 53.91 335 SER A CA 1
ATOM 2614 C C . SER A 1 335 ? -5.132 1.476 38.006 1.00 53.91 335 SER A C 1
ATOM 2616 O O . SER A 1 335 ? -4.001 1.252 37.585 1.00 53.91 335 SER A O 1
ATOM 2618 N N . LYS A 1 336 ? -5.671 0.755 39.004 1.00 47.38 336 LYS A N 1
ATOM 2619 C CA . LYS A 1 336 ? -5.025 -0.430 39.607 1.00 47.38 336 LYS A CA 1
ATOM 2620 C C . LYS A 1 336 ? -5.075 -1.680 38.718 1.00 47.38 336 LYS A C 1
ATOM 2622 O O . LYS A 1 336 ? -4.163 -2.496 38.749 1.00 47.38 336 LYS A O 1
ATOM 2627 N N . GLY A 1 337 ? -6.108 -1.841 37.897 1.00 44.59 337 GLY A N 1
ATOM 2628 C CA . GLY A 1 337 ? -6.193 -2.908 36.896 1.00 44.59 337 GLY A CA 1
ATOM 2629 C C . GLY A 1 337 ? -5.153 -2.735 35.788 1.00 44.59 337 GLY A C 1
ATOM 2630 O O . GLY A 1 337 ? -4.620 -3.721 35.294 1.00 44.59 337 GLY A O 1
ATOM 2631 N N . GLY A 1 338 ? -4.798 -1.488 35.462 1.00 45.31 338 GLY A N 1
ATOM 2632 C CA . GLY A 1 338 ? -3.692 -1.136 34.569 1.00 45.31 338 GLY A CA 1
ATOM 2633 C C . GLY A 1 338 ? -2.297 -1.277 35.190 1.00 45.31 338 GLY A C 1
ATOM 2634 O O . GLY A 1 338 ? -1.332 -1.442 34.447 1.00 45.31 338 GLY A O 1
ATOM 2635 N N . SER A 1 339 ? -2.169 -1.288 36.525 1.00 44.81 339 SER A N 1
ATOM 2636 C CA . SER A 1 339 ? -0.884 -1.538 37.197 1.00 44.81 339 SER A CA 1
ATOM 2637 C C . SER A 1 339 ? -0.555 -3.029 37.328 1.00 44.81 339 SER A C 1
ATOM 2639 O O . SER A 1 339 ? 0.613 -3.385 37.413 1.00 44.81 339 SER A O 1
ATOM 2641 N N . MET A 1 340 ? -1.545 -3.926 37.256 1.00 43.03 340 MET A N 1
ATOM 2642 C CA . MET A 1 340 ? -1.327 -5.380 37.338 1.00 43.03 340 MET A CA 1
ATOM 2643 C C . MET A 1 340 ? -0.477 -5.948 36.171 1.00 43.03 340 MET A C 1
ATOM 2645 O O . MET A 1 340 ? 0.445 -6.722 36.433 1.00 43.03 340 MET A O 1
ATOM 2649 N N . PRO A 1 341 ? -0.682 -5.540 34.899 1.00 45.06 341 PRO A N 1
ATOM 2650 C CA . PRO A 1 341 ? 0.216 -5.876 33.788 1.00 45.06 341 PRO A CA 1
ATOM 2651 C C . PRO A 1 341 ? 1.589 -5.199 33.892 1.00 45.06 341 PRO A C 1
ATOM 2653 O O . PRO A 1 341 ? 2.576 -5.717 33.372 1.00 45.06 341 PRO A O 1
ATOM 2656 N N . GLN A 1 342 ? 1.664 -4.042 34.554 1.00 45.66 342 GLN A N 1
ATOM 2657 C CA . GLN A 1 342 ? 2.882 -3.241 34.680 1.00 45.66 342 GLN A CA 1
ATOM 2658 C C . GLN A 1 342 ? 3.817 -3.805 35.764 1.00 45.66 342 GLN A C 1
ATOM 2660 O O . GLN A 1 342 ? 5.022 -3.910 35.534 1.00 45.66 342 GLN A O 1
ATOM 2665 N N . ASP A 1 343 ? 3.250 -4.290 36.871 1.00 45.59 343 ASP A N 1
ATOM 2666 C CA . ASP A 1 343 ? 3.957 -5.010 37.934 1.00 45.59 343 ASP A CA 1
ATOM 2667 C C . ASP A 1 343 ? 4.359 -6.427 37.490 1.00 45.59 343 ASP A C 1
ATOM 2669 O O . ASP A 1 343 ? 5.485 -6.862 37.743 1.00 45.59 343 ASP A O 1
ATOM 2673 N N . ALA A 1 344 ? 3.499 -7.130 36.738 1.00 44.31 344 ALA A N 1
ATOM 2674 C CA . ALA A 1 344 ? 3.842 -8.419 36.130 1.00 44.31 344 ALA A CA 1
ATOM 2675 C C . ALA A 1 344 ? 4.929 -8.278 35.043 1.00 44.31 344 ALA A C 1
ATOM 2677 O O . ALA A 1 344 ? 5.829 -9.116 34.942 1.00 44.31 344 ALA A O 1
ATOM 2678 N N . GLY A 1 345 ? 4.898 -7.190 34.266 1.00 42.38 345 GLY A N 1
ATOM 2679 C CA . GLY A 1 345 ? 5.919 -6.853 33.272 1.00 42.38 345 GLY A CA 1
ATOM 2680 C C . GLY A 1 345 ? 7.260 -6.446 33.891 1.00 42.38 345 GLY A C 1
ATOM 2681 O O . GLY A 1 345 ? 8.311 -6.838 33.382 1.00 42.38 345 GLY A O 1
ATOM 2682 N N . GLN A 1 346 ? 7.252 -5.727 35.019 1.00 50.97 346 GLN A N 1
ATOM 2683 C CA . GLN A 1 346 ? 8.473 -5.411 35.769 1.00 50.97 346 GLN A CA 1
ATOM 2684 C C . GLN A 1 346 ? 9.083 -6.644 36.443 1.00 50.97 346 GLN A C 1
ATOM 2686 O O . GLN A 1 346 ? 10.301 -6.814 36.387 1.00 50.97 346 GLN A O 1
ATOM 2691 N N . GLN A 1 347 ? 8.271 -7.536 37.018 1.00 50.94 347 GLN A N 1
ATOM 2692 C CA . GLN A 1 347 ? 8.770 -8.783 37.607 1.00 50.94 347 GLN A CA 1
ATOM 2693 C C . GLN A 1 347 ? 9.292 -9.761 36.542 1.00 50.94 347 GLN A C 1
ATOM 2695 O O . GLN A 1 347 ? 10.357 -10.352 36.726 1.00 50.94 347 GLN A O 1
ATOM 2700 N N . GLY A 1 348 ? 8.618 -9.872 35.391 1.00 46.50 348 GLY A N 1
ATOM 2701 C CA . GLY A 1 348 ? 9.094 -10.668 34.254 1.00 46.50 348 GLY A CA 1
ATOM 2702 C C . GLY A 1 348 ? 10.375 -10.104 33.624 1.00 46.50 348 GLY A C 1
ATOM 2703 O O . GLY A 1 348 ? 11.315 -10.848 33.348 1.00 46.50 348 GLY A O 1
ATOM 2704 N N . GLY A 1 349 ? 10.462 -8.779 33.465 1.00 44.97 349 GLY A N 1
ATOM 2705 C CA . GLY A 1 349 ? 11.661 -8.095 32.973 1.00 44.97 349 GLY A CA 1
ATOM 2706 C C . GLY A 1 349 ? 12.850 -8.169 33.939 1.00 44.97 349 GLY A C 1
ATOM 2707 O O . GLY A 1 349 ? 13.993 -8.278 33.491 1.00 44.97 349 GLY A O 1
ATOM 2708 N N . GLY A 1 350 ? 12.588 -8.168 35.250 1.00 49.03 350 GLY A N 1
ATOM 2709 C CA . GLY A 1 350 ? 13.590 -8.375 36.299 1.00 49.03 350 GLY A CA 1
ATOM 2710 C C . GLY A 1 350 ? 14.188 -9.781 36.267 1.00 49.03 350 GLY A C 1
ATOM 2711 O O . GLY A 1 350 ? 15.408 -9.921 36.233 1.00 49.03 350 GLY A O 1
ATOM 2712 N N . MET A 1 351 ? 13.354 -10.821 36.146 1.00 47.47 351 MET A N 1
ATOM 2713 C CA . MET A 1 351 ? 13.838 -12.206 36.037 1.00 47.47 351 MET A CA 1
ATOM 2714 C C . MET A 1 351 ? 14.654 -12.452 34.764 1.00 47.47 351 MET A C 1
ATOM 2716 O O . MET A 1 351 ? 15.643 -13.184 34.800 1.00 47.47 351 MET A O 1
ATOM 2720 N N . VAL A 1 352 ? 14.286 -11.821 33.644 1.00 48.78 352 VAL A N 1
ATOM 2721 C CA . VAL A 1 352 ? 15.049 -11.922 32.390 1.00 48.78 352 VAL A CA 1
ATOM 2722 C C . VAL A 1 352 ? 16.384 -11.178 32.494 1.00 48.78 352 VAL A C 1
ATOM 2724 O O . VAL A 1 352 ? 17.405 -11.716 32.069 1.00 48.78 352 VAL A O 1
ATOM 2727 N N . LYS A 1 353 ? 16.424 -9.988 33.110 1.00 46.06 353 LYS A N 1
ATOM 2728 C CA . LYS A 1 353 ? 17.688 -9.279 33.378 1.00 46.06 353 LYS A CA 1
ATOM 2729 C C . LYS A 1 353 ? 18.603 -10.071 34.308 1.00 46.06 353 LYS A C 1
ATOM 2731 O O . LYS A 1 353 ? 19.794 -10.178 34.019 1.00 46.06 353 LYS A O 1
ATOM 2736 N N . ASP A 1 354 ? 18.070 -10.676 35.362 1.00 49.84 354 ASP A N 1
ATOM 2737 C CA . ASP A 1 354 ? 18.865 -11.469 36.303 1.00 49.84 354 ASP A CA 1
ATOM 2738 C C . ASP A 1 354 ? 19.372 -12.776 35.678 1.00 49.84 354 ASP A C 1
ATOM 2740 O O . ASP A 1 354 ? 20.515 -13.176 35.919 1.00 49.84 354 ASP A O 1
ATOM 2744 N N . ALA A 1 355 ? 18.574 -13.416 34.815 1.00 50.38 355 ALA A N 1
ATOM 2745 C CA . ALA A 1 355 ? 18.989 -14.595 34.057 1.00 50.38 355 ALA A CA 1
ATOM 2746 C C . ALA A 1 355 ? 20.091 -14.270 33.033 1.00 50.38 355 ALA A C 1
ATOM 2748 O O . ALA A 1 355 ? 21.072 -15.008 32.932 1.00 50.38 355 ALA A O 1
ATOM 2749 N N . VAL A 1 356 ? 19.974 -13.143 32.323 1.00 51.16 356 VAL A N 1
ATOM 2750 C CA . VAL A 1 356 ? 20.993 -12.674 31.369 1.00 51.16 356 VAL A CA 1
ATOM 2751 C C . VAL A 1 356 ? 22.281 -12.283 32.097 1.00 51.16 356 VAL A C 1
ATOM 2753 O O . VAL A 1 356 ? 23.365 -12.681 31.678 1.00 51.16 356 VAL A O 1
ATOM 2756 N N . THR A 1 357 ? 22.188 -11.589 33.233 1.00 50.94 357 THR A N 1
ATOM 2757 C CA . THR A 1 357 ? 23.371 -11.163 34.000 1.00 50.94 357 THR A CA 1
ATOM 2758 C C . THR A 1 357 ? 24.110 -12.361 34.602 1.00 50.94 357 THR A C 1
ATOM 2760 O O . THR A 1 357 ? 25.340 -12.405 34.540 1.00 50.94 357 THR A O 1
ATOM 2763 N N . LYS A 1 358 ? 23.385 -13.383 35.091 1.00 49.38 358 LYS A N 1
ATOM 2764 C CA . LYS A 1 358 ? 23.971 -14.662 35.541 1.00 49.38 358 LYS A CA 1
ATOM 2765 C C . LYS A 1 358 ? 24.594 -15.478 34.411 1.00 49.38 358 LYS A C 1
ATOM 2767 O O . LYS A 1 358 ? 25.611 -16.125 34.640 1.00 49.38 358 LYS A O 1
ATOM 2772 N N . ALA A 1 359 ? 24.009 -15.474 33.214 1.00 47.88 359 ALA A N 1
ATOM 2773 C CA . ALA A 1 359 ? 24.575 -16.176 32.063 1.00 47.88 359 ALA A CA 1
ATOM 2774 C C . ALA A 1 359 ? 25.879 -15.517 31.580 1.00 47.88 359 ALA A C 1
ATOM 2776 O O . ALA A 1 359 ? 26.844 -16.215 31.281 1.00 47.88 359 ALA A O 1
ATOM 2777 N N . VAL A 1 360 ? 25.940 -14.181 31.593 1.00 51.25 360 VAL A N 1
ATOM 2778 C CA . VAL A 1 360 ? 27.139 -13.414 31.214 1.00 51.25 360 VAL A CA 1
ATOM 2779 C C . VAL A 1 360 ? 28.270 -13.574 32.238 1.00 51.25 360 VAL A C 1
ATOM 2781 O O . VAL A 1 360 ? 29.424 -13.699 31.846 1.00 51.25 360 VAL A O 1
ATOM 2784 N N . THR A 1 361 ? 27.970 -13.667 33.539 1.00 51.31 361 THR A N 1
ATOM 2785 C CA . THR A 1 361 ? 29.006 -13.923 34.565 1.00 51.31 361 THR A CA 1
ATOM 2786 C C . THR A 1 361 ? 29.485 -15.375 34.609 1.00 51.31 361 THR A C 1
ATOM 2788 O O . THR A 1 361 ? 30.615 -15.620 35.018 1.00 51.31 361 THR A O 1
ATOM 2791 N N . LYS A 1 362 ? 28.683 -16.348 34.154 1.00 47.69 362 LYS A N 1
ATOM 2792 C CA . LYS A 1 362 ? 29.110 -17.758 34.058 1.00 47.69 362 LYS A CA 1
ATOM 2793 C C . LYS A 1 362 ? 29.955 -18.078 32.821 1.00 47.69 362 LYS A C 1
ATOM 2795 O O . LYS A 1 362 ? 30.564 -19.139 32.794 1.00 47.69 362 LYS A O 1
ATOM 2800 N N . GLY A 1 363 ? 29.978 -17.197 31.820 1.00 41.22 363 GLY A N 1
ATOM 2801 C CA . GLY A 1 363 ? 30.801 -17.336 30.612 1.00 41.22 363 GLY A CA 1
ATOM 2802 C C . GLY A 1 363 ? 32.148 -16.606 30.666 1.00 41.22 363 GLY A C 1
ATOM 2803 O O . GLY A 1 363 ? 32.856 -16.599 29.665 1.00 41.22 363 GLY A O 1
ATOM 2804 N N . ALA A 1 364 ? 32.484 -15.971 31.795 1.00 45.03 364 ALA A N 1
ATOM 2805 C CA . ALA A 1 364 ? 33.684 -15.147 31.962 1.00 45.03 364 ALA A CA 1
ATOM 2806 C C . ALA A 1 364 ? 34.668 -15.674 33.031 1.00 45.03 364 ALA A C 1
ATOM 2808 O O . ALA A 1 364 ? 35.500 -14.903 33.502 1.00 45.03 364 ALA A O 1
ATOM 2809 N N . ASN A 1 365 ? 34.581 -16.959 33.398 1.00 38.88 365 ASN A N 1
ATOM 2810 C CA . ASN A 1 365 ? 35.585 -17.658 34.210 1.00 38.88 365 ASN A CA 1
ATOM 2811 C C . ASN A 1 365 ? 36.142 -18.867 33.469 1.00 38.88 365 ASN A C 1
ATOM 2813 O O . ASN A 1 365 ? 35.312 -19.648 32.947 1.00 38.88 365 ASN A O 1
#

Organism: NCBI:txid1443113

InterPro domains:
  IPR012931 TraG, N-terminal, Proteobacteria [PF07916] (12-337)

Secondary structure (DSSP, 8-state):
--TTSPPP--HHHHHHHHHT-----HHHHHHHHHHIIIIIHHHHHHHHHH-S---HHHHHHHSSTT-HHHHHSTTSTTT-B-SS-BTTS---TTTSTTS---SS-B--BHHHHHH-TTT-HHHHHHHTS-HHHHHHHHHHS-HHHHHHHHHHHHHSHHHHHHTT--S-PPPPSSS---SSTHHHHTTTTT-SS----HHHHHHHHHHHHHHHHHHHHHHHHHHHHHHHHHHHHTTT-HHHHHHHHHHHHHHHTHHHHHHHHHHHHHHHHHHHHHHHHHTT-SSSSSTTHHHHH-SSTTHHHHHHHHHHHHHHHHHHHHHHHHHSTTTHHHHHHHHHHHHHHHHHHHHHHHHHHHHHHHHHHHT--

Radius of gyration: 28.01 Å; chains: 1; bounding box: 70×39×84 Å

Sequence (365 aa):
MVASIPCGDQLRQLRFDIQNTKVRDPIVLQEVQDFADQCYSRSYFKLKNSNSQLSDATINAVGWIGSRYFLNTGGYYDYYTSASPRSQWPYDNARDSGYPDVGKGGYPTCKQWWSDGTNGLRARALANIDDSTKNALKRKFSSEEWEEMALRWLVSPRNVGLSGGSGETYAVGSSDTTSGLAGNVTRLVSTIGVGIKQTEALPGFDALKQALPMIQALLEMMIIIVIPVLMMFSAYEPKTVVTISFALFALMFITFWWELAGWLDDRMITILYDSMSAQGISNSSVPFAEFVSSTADGWIMNLVLGMMYIVFPMFWVGMLGWIGFKAGELAQAMSKGGSMPQDAGQQGGGMVKDAVTKAVTKGAN